Protein AF-A0A3B0SJG1-F1 (afdb_monomer_lite)

Secondary structure (DSSP, 8-state):
----THHHHHHHHHHHHHHHHHHHHHH-TTHHHHHHHHHHHHHHHS--S-GGGSPPPTTS-S-SS-SS-TTT--EEEETTS-PPTT--S--S-EEEE---GGG-S----EEEE-SSSEEEEEEEEEEEE-TTS-EEEEEEEEEEESSSSEEEEEEEESEE-HHHHHHTT-STTPEE-SSTTEEEEEEEEEE-TT-EEEEESSEEEEEEESSSPPP--SSGGGTS--TTSSS--SS--HHHHHHH---GGGEE-GGGGS-TTTHHHHHTTBB-TTSSSBP-STTGGGTT----TTPPTTEEPPPGGG-TT-SS----EEPPP---

Structure (mmCIF, N/CA/C/O backbone):
data_AF-A0A3B0SJG1-F1
#
_entry.id   AF-A0A3B0SJG1-F1
#
loop_
_atom_site.group_PDB
_atom_site.id
_atom_site.type_symbol
_atom_site.label_atom_id
_atom_site.label_alt_id
_atom_site.label_comp_id
_atom_site.label_asym_id
_atom_site.label_entity_id
_atom_site.label_seq_id
_atom_site.pdbx_PDB_ins_code
_atom_site.Cartn_x
_atom_site.Cartn_y
_atom_site.Cartn_z
_atom_site.occupancy
_atom_site.B_iso_or_equiv
_atom_site.auth_seq_id
_atom_site.auth_comp_id
_atom_site.auth_asym_id
_atom_site.auth_atom_id
_atom_site.pdbx_PDB_model_num
ATOM 1 N N . MET A 1 1 ? 1.700 -61.878 -18.549 1.00 40.91 1 MET A N 1
ATOM 2 C CA . MET A 1 1 ? 0.838 -60.678 -18.609 1.00 40.91 1 MET A CA 1
ATOM 3 C C . MET A 1 1 ? -0.093 -60.707 -17.410 1.00 40.91 1 MET A C 1
ATOM 5 O O . MET A 1 1 ? -1.036 -61.484 -17.397 1.00 40.91 1 MET A O 1
ATOM 9 N N . THR A 1 2 ? 0.228 -59.948 -16.367 1.00 39.16 2 THR A N 1
ATOM 10 C CA . THR A 1 2 ? -0.562 -59.829 -15.135 1.00 39.16 2 THR A CA 1
ATOM 11 C C . THR A 1 2 ? -1.374 -58.536 -15.198 1.00 39.16 2 THR A C 1
ATOM 13 O O . THR A 1 2 ? -0.815 -57.444 -15.252 1.00 39.16 2 THR A O 1
ATOM 16 N N . LEU A 1 3 ? -2.702 -58.661 -15.250 1.00 41.09 3 LEU A N 1
ATOM 17 C CA . LEU A 1 3 ? -3.641 -57.539 -15.183 1.00 41.09 3 LEU A CA 1
ATOM 18 C C . LEU A 1 3 ? -3.695 -57.018 -13.738 1.00 41.09 3 LEU A C 1
ATOM 20 O O . LEU A 1 3 ? -4.100 -57.735 -12.827 1.00 41.09 3 LEU A O 1
ATOM 24 N N . SER A 1 4 ? -3.254 -55.776 -13.531 1.00 46.12 4 SER A N 1
ATOM 25 C CA . SER A 1 4 ? -3.298 -55.074 -12.242 1.00 46.12 4 SER A CA 1
ATOM 26 C C . SER A 1 4 ? -4.744 -54.729 -11.856 1.00 46.12 4 SER A C 1
ATOM 28 O O . SER A 1 4 ? -5.432 -53.999 -12.569 1.00 46.12 4 SER A O 1
ATOM 30 N N . GLY A 1 5 ? -5.205 -55.243 -10.712 1.00 53.31 5 GLY A N 1
ATOM 31 C CA . GLY A 1 5 ? -6.560 -55.062 -10.173 1.00 53.31 5 GLY A CA 1
ATOM 32 C C . GLY A 1 5 ? -6.867 -53.687 -9.559 1.00 53.31 5 GLY A C 1
ATOM 33 O O . GLY A 1 5 ? -7.897 -53.547 -8.903 1.00 53.31 5 GLY A O 1
ATOM 34 N N . SER A 1 6 ? -6.022 -52.664 -9.741 1.00 55.31 6 SER A N 1
ATOM 35 C CA . SER A 1 6 ? -6.215 -51.366 -9.068 1.00 55.31 6 SER A CA 1
ATOM 36 C C . SER A 1 6 ? -7.352 -50.518 -9.656 1.00 55.31 6 SER A C 1
ATOM 38 O O . SER A 1 6 ? -7.987 -49.769 -8.920 1.00 55.31 6 SER A O 1
ATOM 40 N N . GLY A 1 7 ? -7.673 -50.666 -10.947 1.00 51.22 7 GLY A N 1
ATOM 41 C CA . GLY A 1 7 ? -8.709 -49.860 -11.612 1.00 51.22 7 GLY A CA 1
ATOM 42 C C . GLY A 1 7 ? -10.152 -50.330 -11.382 1.00 51.22 7 GLY A C 1
ATOM 43 O O . GLY A 1 7 ? -11.093 -49.578 -11.635 1.00 51.22 7 GLY A O 1
ATOM 44 N N . TYR A 1 8 ? -10.349 -51.565 -10.910 1.00 65.31 8 TYR A N 1
ATOM 45 C CA . TYR A 1 8 ? -11.684 -52.136 -10.702 1.00 65.31 8 TYR A CA 1
ATOM 46 C C . TYR A 1 8 ? -12.389 -51.497 -9.498 1.00 65.31 8 TYR A C 1
ATOM 48 O O . TYR A 1 8 ? -13.537 -51.066 -9.600 1.00 65.31 8 TYR A O 1
ATOM 56 N N . PHE A 1 9 ? -11.673 -51.342 -8.382 1.00 64.25 9 PHE A N 1
ATOM 57 C CA . PHE A 1 9 ? -12.229 -50.763 -7.158 1.00 64.25 9 PHE A CA 1
ATOM 58 C C . PHE A 1 9 ? -12.505 -49.261 -7.281 1.00 64.25 9 PHE A C 1
ATOM 60 O O . PHE A 1 9 ? -13.487 -48.776 -6.725 1.00 64.25 9 PHE A O 1
ATOM 67 N N . THR A 1 10 ? -11.715 -48.528 -8.070 1.00 64.94 10 THR A N 1
ATOM 68 C CA . THR A 1 10 ? -11.955 -47.100 -8.338 1.00 64.94 10 THR A CA 1
ATOM 69 C C . THR A 1 10 ? -13.218 -46.890 -9.169 1.00 64.94 10 THR A C 1
ATOM 71 O O . THR A 1 10 ? -14.015 -46.002 -8.877 1.00 64.94 10 THR A O 1
ATOM 74 N N . ARG A 1 11 ? -13.441 -47.740 -10.182 1.00 68.81 11 ARG A N 1
ATOM 75 C CA . ARG A 1 11 ? -14.656 -47.695 -11.009 1.00 68.81 11 ARG A CA 1
ATOM 76 C C . ARG A 1 11 ? -15.894 -48.108 -10.216 1.00 68.81 11 ARG A C 1
ATOM 78 O O . ARG A 1 11 ? -16.924 -47.454 -10.336 1.00 68.81 11 ARG A O 1
ATOM 85 N N . LEU A 1 12 ? -15.785 -49.126 -9.361 1.00 73.88 12 LEU A N 1
ATOM 86 C CA . LEU A 1 12 ? -16.874 -49.536 -8.473 1.00 73.88 12 LEU A CA 1
ATOM 87 C C . LEU A 1 12 ? -17.225 -48.431 -7.461 1.00 73.88 12 LEU A C 1
ATOM 89 O O . LEU A 1 12 ? -18.399 -48.130 -7.264 1.00 73.88 12 LEU A O 1
ATOM 93 N N . GLY A 1 13 ? -16.215 -47.775 -6.880 1.00 70.88 13 GLY A N 1
ATOM 94 C CA . GLY A 1 13 ? -16.406 -46.634 -5.983 1.00 70.88 13 GLY A CA 1
ATOM 95 C C . GLY A 1 13 ? -17.098 -45.455 -6.670 1.00 70.88 13 GLY A C 1
ATOM 96 O O . GLY A 1 13 ? -18.040 -44.891 -6.118 1.00 70.88 13 GLY A O 1
ATOM 97 N N . ALA A 1 14 ? -16.702 -45.134 -7.906 1.00 68.12 14 ALA A N 1
ATOM 98 C CA . ALA A 1 14 ? -17.335 -44.077 -8.691 1.00 68.12 14 ALA A CA 1
ATOM 99 C C . ALA A 1 14 ? -18.813 -44.380 -8.993 1.00 68.12 14 ALA A C 1
ATOM 101 O O . ALA A 1 14 ? -19.650 -43.487 -8.854 1.00 68.12 14 ALA A O 1
ATOM 102 N N . VAL A 1 15 ? -19.142 -45.631 -9.344 1.00 76.00 15 VAL A N 1
ATOM 103 C CA . VAL A 1 15 ? -20.521 -46.077 -9.624 1.00 76.00 15 VAL A CA 1
ATOM 104 C C . VAL A 1 15 ? -21.389 -46.046 -8.366 1.00 76.00 15 VAL A C 1
ATOM 106 O O . VAL A 1 15 ? -22.519 -45.566 -8.414 1.00 76.00 15 VAL A O 1
ATOM 109 N N . LEU A 1 16 ? -20.870 -46.497 -7.221 1.00 76.62 16 LEU A N 1
ATOM 110 C CA . LEU A 1 16 ? -21.606 -46.448 -5.954 1.00 76.62 16 LEU A CA 1
ATOM 111 C C . LEU A 1 16 ? -21.852 -45.007 -5.495 1.00 76.62 16 LEU A C 1
ATOM 113 O O . LEU A 1 16 ? -22.941 -44.696 -5.017 1.00 76.62 16 LEU A O 1
ATOM 117 N N . PHE A 1 17 ? -20.885 -44.110 -5.699 1.00 73.12 17 PHE A N 1
ATOM 118 C CA . PHE A 1 17 ? -21.037 -42.693 -5.377 1.00 73.12 17 PHE A CA 1
ATOM 119 C C . PHE A 1 17 ? -22.066 -42.001 -6.282 1.00 73.12 17 PHE A C 1
ATOM 121 O O . PHE A 1 17 ? -22.915 -41.253 -5.797 1.00 73.12 17 PHE A O 1
ATOM 128 N N . THR A 1 18 ? -22.058 -42.298 -7.587 1.00 69.12 18 THR A N 1
ATOM 129 C CA . THR A 1 18 ? -23.080 -41.770 -8.510 1.00 69.12 18 THR A CA 1
ATOM 130 C C . THR A 1 18 ? -24.463 -42.335 -8.210 1.00 69.12 18 THR A C 1
ATOM 132 O O . THR A 1 18 ? -25.423 -41.571 -8.206 1.00 69.12 18 THR A O 1
ATOM 135 N N . ALA A 1 19 ? -24.580 -43.626 -7.892 1.00 72.94 19 ALA A N 1
ATOM 136 C CA . ALA A 1 19 ? -25.847 -44.236 -7.496 1.00 72.94 19 ALA A CA 1
ATOM 137 C C . ALA A 1 19 ? -26.390 -43.640 -6.186 1.00 72.94 19 ALA A C 1
ATOM 139 O O . ALA A 1 19 ? -27.577 -43.335 -6.102 1.00 72.94 19 ALA A O 1
ATOM 140 N N . ALA A 1 20 ? -25.529 -43.399 -5.192 1.00 69.12 20 ALA A N 1
ATOM 141 C CA . ALA A 1 20 ? -25.914 -42.752 -3.939 1.00 69.12 20 ALA A CA 1
ATOM 142 C C . ALA A 1 20 ? -26.405 -41.311 -4.158 1.00 69.12 20 ALA A C 1
ATOM 144 O O . ALA A 1 20 ? -27.415 -40.912 -3.579 1.00 69.12 20 ALA A O 1
ATOM 145 N N . LEU A 1 21 ? -25.746 -40.550 -5.039 1.00 66.94 21 LEU A N 1
ATOM 146 C CA . LEU A 1 21 ? -26.195 -39.211 -5.427 1.00 66.94 21 LEU A CA 1
ATOM 147 C C . LEU A 1 21 ? -27.540 -39.242 -6.164 1.00 66.94 21 LEU A C 1
ATOM 149 O O . LEU A 1 21 ? -28.383 -38.385 -5.917 1.00 66.94 21 LEU A O 1
ATOM 153 N N . LEU A 1 22 ? -27.768 -40.238 -7.023 1.00 70.31 22 LEU A N 1
ATOM 154 C CA . LEU A 1 22 ? -29.027 -40.408 -7.755 1.00 70.31 22 LEU A CA 1
ATOM 155 C C . LEU A 1 22 ? -30.187 -40.809 -6.832 1.00 70.31 22 LEU A C 1
ATOM 157 O O . LEU A 1 22 ? -31.297 -40.304 -6.962 1.00 70.31 22 LEU A O 1
ATOM 161 N N . VAL A 1 23 ? -29.932 -41.672 -5.850 1.00 71.50 23 VAL A N 1
ATOM 162 C CA . VAL A 1 23 ? -30.922 -42.022 -4.821 1.00 71.50 23 VAL A CA 1
ATOM 163 C C . VAL A 1 23 ? -31.218 -40.813 -3.930 1.00 71.50 23 VAL A C 1
ATOM 165 O O . VAL A 1 23 ? -32.380 -40.539 -3.639 1.00 71.50 23 VAL A O 1
ATOM 168 N N . ALA A 1 24 ? -30.203 -40.030 -3.554 1.00 64.81 24 ALA A N 1
ATOM 169 C CA . ALA A 1 24 ? -30.392 -38.814 -2.767 1.00 64.81 24 ALA A CA 1
ATOM 170 C C . ALA A 1 24 ? -31.215 -37.745 -3.512 1.00 64.81 24 ALA A C 1
ATOM 172 O O . ALA A 1 24 ? -32.050 -37.088 -2.890 1.00 64.81 24 ALA A O 1
ATOM 173 N N . THR A 1 25 ? -31.041 -37.592 -4.830 1.00 64.12 25 THR A N 1
ATOM 174 C CA . THR A 1 25 ? -31.844 -36.655 -5.636 1.00 64.12 25 THR A CA 1
ATOM 175 C C . THR A 1 25 ? -33.276 -37.138 -5.868 1.00 64.12 25 THR A C 1
ATOM 177 O O . THR A 1 25 ? -34.169 -36.303 -5.991 1.00 64.12 25 THR A O 1
ATOM 180 N N . ILE A 1 26 ? -33.525 -38.453 -5.864 1.00 70.62 26 ILE A N 1
ATOM 181 C CA . ILE A 1 26 ? -34.881 -39.026 -5.928 1.00 70.62 26 ILE A CA 1
ATOM 182 C C . ILE A 1 26 ? -35.610 -38.893 -4.582 1.00 70.62 26 ILE A C 1
ATOM 184 O O . ILE A 1 26 ? -36.783 -38.527 -4.562 1.00 70.62 26 ILE A O 1
ATOM 188 N N . ILE A 1 27 ? -34.936 -39.170 -3.460 1.00 75.31 27 ILE A N 1
ATOM 189 C CA . ILE A 1 27 ? -35.538 -39.100 -2.115 1.00 75.31 27 ILE A CA 1
ATOM 190 C C . ILE A 1 27 ? -35.752 -37.642 -1.682 1.00 75.31 27 ILE A C 1
ATOM 192 O O . ILE A 1 27 ? -36.746 -37.329 -1.029 1.00 75.31 27 ILE A O 1
ATOM 196 N N . TYR A 1 28 ? -34.857 -36.735 -2.085 1.00 68.31 28 TYR A N 1
ATOM 197 C CA . TYR A 1 28 ? -34.941 -35.309 -1.773 1.00 68.31 28 TYR A CA 1
ATOM 198 C C . TYR A 1 28 ? -34.924 -34.460 -3.054 1.00 68.31 28 TYR A C 1
ATOM 200 O O . TYR A 1 28 ? -33.956 -33.736 -3.310 1.00 68.31 28 TYR A O 1
ATOM 208 N N . PRO A 1 29 ? -36.008 -34.471 -3.853 1.00 64.19 29 PRO A N 1
ATOM 209 C CA . PRO A 1 29 ? -36.074 -33.756 -5.133 1.00 64.19 29 PRO A CA 1
ATOM 210 C C . PRO A 1 29 ? -35.964 -32.232 -4.972 1.00 64.19 29 PRO A C 1
ATOM 212 O O . PRO A 1 29 ? -35.634 -31.512 -5.914 1.00 64.19 29 PRO A O 1
ATOM 215 N N . THR A 1 30 ? -36.199 -31.725 -3.760 1.00 62.66 30 THR A N 1
ATOM 216 C CA . THR A 1 30 ? -36.031 -30.317 -3.398 1.00 62.66 30 THR A CA 1
ATOM 217 C C . THR A 1 30 ? -34.656 -29.994 -2.821 1.00 62.66 30 THR A C 1
ATOM 219 O O . THR A 1 30 ? -34.348 -28.817 -2.706 1.00 62.66 30 THR A O 1
ATOM 222 N N . ALA A 1 31 ? -33.786 -30.965 -2.509 1.00 61.03 31 ALA A N 1
ATOM 223 C CA . ALA A 1 31 ? -32.461 -30.683 -1.940 1.00 61.03 31 ALA A CA 1
ATOM 224 C C . ALA A 1 31 ? -31.586 -29.845 -2.885 1.00 61.03 31 ALA A C 1
ATOM 226 O O . ALA A 1 31 ? -30.902 -28.933 -2.428 1.00 61.03 31 ALA A O 1
ATOM 227 N N . GLY A 1 32 ? -31.671 -30.085 -4.198 1.00 58.06 32 GLY A N 1
ATOM 228 C CA . GLY A 1 32 ? -31.004 -29.255 -5.205 1.00 58.06 32 GLY A CA 1
ATOM 229 C C . GLY A 1 32 ? -31.556 -27.827 -5.255 1.00 58.06 32 GLY A C 1
ATOM 230 O O . GLY A 1 32 ? -30.785 -26.871 -5.257 1.00 58.06 32 GLY A O 1
ATOM 231 N N . ARG A 1 33 ? -32.887 -27.658 -5.208 1.00 60.03 33 ARG A N 1
ATOM 232 C CA . ARG A 1 33 ? -33.522 -26.329 -5.129 1.00 60.03 33 ARG A CA 1
ATOM 233 C C . ARG A 1 33 ? -33.183 -25.610 -3.828 1.00 60.03 33 ARG A C 1
ATOM 235 O O . ARG A 1 33 ? -32.814 -24.450 -3.885 1.00 60.03 33 ARG A O 1
ATOM 242 N N . ASN A 1 34 ? -33.196 -26.308 -2.698 1.00 63.94 34 ASN A N 1
ATOM 243 C CA . ASN A 1 34 ? -32.854 -25.770 -1.384 1.00 63.94 34 ASN A CA 1
ATOM 244 C C . ASN A 1 34 ? -31.368 -25.392 -1.290 1.00 63.94 34 ASN A C 1
ATOM 246 O O . ASN A 1 34 ? -31.030 -24.420 -0.625 1.00 63.94 34 ASN A O 1
ATOM 250 N N . ALA A 1 35 ? -30.471 -26.131 -1.950 1.00 63.66 35 ALA A N 1
ATOM 251 C CA . ALA A 1 35 ? -29.055 -25.779 -2.037 1.00 63.66 35 ALA A CA 1
ATOM 252 C C . ALA A 1 35 ? -28.837 -24.536 -2.911 1.00 63.66 35 ALA A C 1
ATOM 254 O O . ALA A 1 35 ? -28.079 -23.652 -2.525 1.00 63.66 35 ALA A O 1
ATOM 255 N N . VAL A 1 36 ? -29.543 -24.427 -4.042 1.00 61.19 36 VAL A N 1
ATOM 256 C CA . VAL A 1 36 ? -29.504 -23.245 -4.920 1.00 61.19 36 VAL A CA 1
ATOM 257 C C . VAL A 1 36 ? -30.170 -22.031 -4.266 1.00 61.19 36 VAL A C 1
ATOM 259 O O . VAL A 1 36 ? -29.658 -20.924 -4.390 1.00 61.19 36 VAL A O 1
ATOM 262 N N . GLU A 1 37 ? -31.269 -22.209 -3.533 1.00 63.00 37 GLU A N 1
ATOM 263 C CA . GLU A 1 37 ? -31.926 -21.153 -2.755 1.00 63.00 37 GLU A CA 1
ATOM 264 C C . GLU A 1 37 ? -31.068 -20.711 -1.576 1.00 63.00 37 GLU A C 1
ATOM 266 O O . GLU A 1 37 ? -30.905 -19.513 -1.381 1.00 63.00 37 GLU A O 1
ATOM 271 N N . ARG A 1 38 ? -30.428 -21.635 -0.846 1.00 61.47 38 ARG A N 1
ATOM 272 C CA . ARG A 1 38 ? -29.441 -21.278 0.184 1.00 61.47 38 ARG A CA 1
ATOM 273 C C . ARG A 1 38 ? -28.230 -20.575 -0.419 1.00 61.47 38 ARG A C 1
ATOM 275 O O . ARG A 1 38 ? -27.801 -19.574 0.136 1.00 61.47 38 ARG A O 1
ATOM 282 N N . ALA A 1 39 ? -27.717 -21.029 -1.562 1.00 57.94 39 ALA A N 1
ATOM 283 C CA . ALA A 1 39 ? -26.622 -20.359 -2.261 1.00 57.94 39 ALA A CA 1
ATOM 284 C C . ALA A 1 39 ? -27.029 -18.960 -2.752 1.00 57.94 39 ALA A C 1
ATOM 286 O O . ALA A 1 39 ? -26.254 -18.021 -2.607 1.00 57.94 39 ALA A O 1
ATOM 287 N N . ARG A 1 40 ? -28.259 -18.785 -3.257 1.00 53.06 40 ARG A N 1
ATOM 288 C CA . ARG A 1 40 ? -28.824 -17.475 -3.621 1.00 53.06 40 ARG A CA 1
ATOM 289 C C . ARG A 1 40 ? -29.059 -16.580 -2.413 1.00 53.06 40 ARG A C 1
ATOM 291 O O . ARG A 1 40 ? -28.783 -15.397 -2.508 1.00 53.06 40 ARG A O 1
ATOM 298 N N . MET A 1 41 ? -29.541 -17.113 -1.296 1.00 52.84 41 MET A N 1
ATOM 299 C CA . MET A 1 41 ? -29.721 -16.362 -0.052 1.00 52.84 41 MET A CA 1
ATOM 300 C C . MET A 1 41 ? -28.379 -15.927 0.535 1.00 52.84 41 MET A C 1
ATOM 302 O O . MET A 1 41 ? -28.256 -14.794 0.980 1.00 52.84 41 MET A O 1
ATOM 306 N N . VAL A 1 42 ? -27.360 -16.789 0.488 1.00 55.22 42 VAL A N 1
ATOM 307 C CA . VAL A 1 42 ? -25.990 -16.438 0.878 1.00 55.22 42 VAL A CA 1
ATOM 308 C C . VAL A 1 42 ? -25.423 -15.393 -0.085 1.00 55.22 42 VAL A C 1
ATOM 310 O O . VAL A 1 42 ? -24.915 -14.383 0.377 1.00 55.22 42 VAL A O 1
ATOM 313 N N . ALA A 1 43 ? -25.588 -15.554 -1.400 1.00 50.59 43 ALA A N 1
ATOM 314 C CA . ALA A 1 43 ? -25.142 -14.574 -2.395 1.00 50.59 43 ALA A CA 1
ATOM 315 C C . ALA A 1 43 ? -25.892 -13.229 -2.312 1.00 50.59 43 ALA A C 1
ATOM 317 O O . ALA A 1 43 ? -25.296 -12.190 -2.567 1.00 50.59 43 ALA A O 1
ATOM 318 N N . ALA A 1 44 ? -27.170 -13.228 -1.925 1.00 44.50 44 ALA A N 1
ATOM 319 C CA . ALA A 1 44 ? -27.962 -12.019 -1.690 1.00 44.50 44 ALA A CA 1
ATOM 320 C C . ALA A 1 44 ? -27.647 -11.356 -0.336 1.00 44.50 44 ALA A C 1
ATOM 322 O O . ALA A 1 44 ? -27.844 -10.154 -0.186 1.00 44.50 44 ALA A O 1
ATOM 323 N N . ALA A 1 45 ? -27.148 -12.124 0.638 1.00 47.94 45 ALA A N 1
ATOM 324 C CA . ALA A 1 45 ? -26.627 -11.617 1.907 1.00 47.94 45 ALA A CA 1
ATOM 325 C C . ALA A 1 45 ? -25.171 -11.124 1.800 1.00 47.94 45 ALA A C 1
ATOM 327 O O . ALA A 1 45 ? -24.696 -10.407 2.683 1.00 47.94 45 ALA A O 1
ATOM 328 N N . VAL A 1 46 ? -24.456 -11.478 0.725 1.00 54.66 46 VAL A N 1
ATOM 329 C CA . VAL A 1 46 ? -23.163 -10.876 0.400 1.00 54.66 46 VAL A CA 1
ATOM 330 C C . VAL A 1 46 ? -23.429 -9.461 -0.087 1.00 54.66 46 VAL A C 1
ATOM 332 O O . VAL A 1 46 ? -23.961 -9.232 -1.164 1.00 54.66 46 VAL A O 1
ATOM 335 N N . GLU A 1 47 ? -23.044 -8.503 0.741 1.00 60.88 47 GLU A N 1
ATOM 336 C CA . GLU A 1 47 ? -22.964 -7.086 0.416 1.00 60.88 47 GLU A CA 1
ATOM 337 C C . GLU A 1 47 ? -22.245 -6.858 -0.932 1.00 60.88 47 GLU A C 1
ATOM 339 O O . GLU A 1 47 ? -21.013 -6.836 -0.995 1.00 60.88 47 GLU A O 1
ATOM 344 N N . THR A 1 48 ? -23.014 -6.691 -2.011 1.00 68.69 48 THR A N 1
ATOM 345 C CA . THR A 1 48 ? -22.493 -6.597 -3.386 1.00 68.69 48 THR A CA 1
ATOM 346 C C . THR A 1 48 ? -21.925 -5.225 -3.718 1.00 68.69 48 THR A C 1
ATOM 348 O O . THR A 1 48 ? -21.098 -5.104 -4.618 1.00 68.69 48 THR A O 1
ATOM 351 N N . THR A 1 49 ? -22.329 -4.184 -2.986 1.00 82.88 49 THR A N 1
ATOM 352 C CA . THR A 1 49 ? -21.816 -2.834 -3.215 1.00 82.88 49 THR A CA 1
ATOM 353 C C . THR A 1 49 ? -20.316 -2.792 -2.900 1.00 82.88 49 THR A C 1
ATOM 355 O O . THR A 1 49 ? -19.949 -3.100 -1.752 1.00 82.88 49 THR A O 1
ATOM 358 N N . PRO A 1 50 ? -19.462 -2.386 -3.862 1.00 89.19 50 PRO A N 1
ATOM 359 C CA . PRO A 1 50 ? -18.048 -2.148 -3.610 1.00 89.19 50 PRO A CA 1
ATOM 360 C C . PRO A 1 50 ? -17.868 -1.165 -2.448 1.00 89.19 50 PRO A C 1
ATOM 362 O O . PRO A 1 50 ? -18.574 -0.161 -2.372 1.00 89.19 50 PRO A O 1
ATOM 365 N N . LEU A 1 51 ? -16.915 -1.415 -1.555 1.00 90.31 51 LEU A N 1
ATOM 366 C CA . LEU A 1 51 ? -16.510 -0.471 -0.514 1.00 90.31 51 LEU A CA 1
ATOM 367 C C . LEU A 1 51 ? -16.004 0.836 -1.120 1.00 90.31 51 LEU A C 1
ATOM 369 O O . LEU A 1 51 ? -16.281 1.900 -0.578 1.00 90.31 51 LEU A O 1
ATOM 373 N N . SER A 1 52 ? -15.363 0.781 -2.289 1.00 85.38 52 SER A N 1
ATOM 374 C CA . SER A 1 52 ? -14.953 1.974 -3.041 1.00 85.38 52 SER A CA 1
ATOM 375 C C . SER A 1 52 ? -16.115 2.913 -3.400 1.00 85.38 52 SER A C 1
ATOM 377 O O . SER A 1 52 ? -15.886 4.097 -3.639 1.00 85.38 52 SER A O 1
ATOM 379 N N . ALA A 1 53 ? -17.357 2.418 -3.402 1.00 87.00 53 ALA A N 1
ATOM 380 C CA . ALA A 1 53 ? -18.562 3.199 -3.669 1.00 87.00 53 ALA A CA 1
ATOM 381 C C . ALA A 1 53 ? -19.309 3.641 -2.398 1.00 87.00 53 ALA A C 1
ATOM 383 O O . ALA A 1 53 ? -20.297 4.367 -2.498 1.00 87.00 53 ALA A O 1
ATOM 384 N N . ARG A 1 54 ? -18.873 3.214 -1.207 1.00 89.56 54 ARG A N 1
ATOM 385 C CA . ARG A 1 54 ? -19.570 3.499 0.054 1.00 89.56 54 ARG A CA 1
ATOM 386 C C . ARG A 1 54 ? -18.982 4.680 0.785 1.00 89.56 54 ARG A C 1
ATOM 388 O O . ARG A 1 54 ? -17.765 4.823 0.862 1.00 89.56 54 ARG A O 1
ATOM 395 N N . ASP A 1 55 ? -19.846 5.467 1.403 1.00 89.31 55 ASP A N 1
ATOM 396 C CA . ASP A 1 55 ? -19.395 6.511 2.308 1.00 89.31 55 ASP A CA 1
ATOM 397 C C . ASP A 1 55 ? -18.653 5.910 3.509 1.00 89.31 55 ASP A C 1
ATOM 399 O O . ASP A 1 55 ? -18.937 4.802 3.968 1.00 89.31 55 ASP A O 1
ATOM 403 N N . CYS A 1 56 ? -17.648 6.640 3.983 1.00 86.94 56 CYS A N 1
ATOM 404 C CA . CYS A 1 56 ? -16.861 6.231 5.138 1.00 86.94 56 CYS A CA 1
ATOM 405 C C . CYS A 1 56 ? -17.679 6.422 6.417 1.00 86.94 56 CYS A C 1
ATOM 407 O O . CYS A 1 56 ? -18.365 7.436 6.565 1.00 86.94 56 CYS A O 1
ATOM 409 N N . ALA A 1 57 ? -17.584 5.471 7.347 1.00 83.00 57 ALA A N 1
ATOM 410 C CA . ALA A 1 57 ? -18.218 5.599 8.652 1.00 83.00 57 ALA A CA 1
ATOM 411 C C . ALA A 1 57 ? -17.656 6.825 9.391 1.00 83.00 57 ALA A C 1
ATOM 413 O O . ALA A 1 57 ? -16.442 7.008 9.499 1.00 83.00 57 ALA A O 1
ATOM 414 N N . ILE A 1 58 ? -18.545 7.695 9.873 1.00 76.50 58 ILE A N 1
ATOM 415 C CA . ILE A 1 58 ? -18.152 8.912 10.587 1.00 76.50 58 ILE A CA 1
ATOM 416 C C . ILE A 1 58 ? -17.647 8.521 11.978 1.00 76.50 58 ILE A C 1
ATOM 418 O O . ILE A 1 58 ? -18.364 7.878 12.738 1.00 76.50 58 ILE A O 1
ATOM 422 N N . GLY A 1 59 ? -16.435 8.957 12.326 1.00 69.62 59 GLY A N 1
ATOM 423 C CA . GLY A 1 59 ? -15.872 8.789 13.670 1.00 69.62 59 GLY A CA 1
ATOM 424 C C . GLY A 1 59 ? -15.239 7.423 13.955 1.00 69.62 59 GLY A C 1
ATOM 425 O O . GLY A 1 59 ? -14.682 7.247 15.037 1.00 69.62 59 GLY A O 1
ATOM 426 N N . GLU A 1 60 ? -15.263 6.485 13.006 1.00 68.75 60 GLU A N 1
ATOM 427 C CA . GLU A 1 60 ? -14.528 5.222 13.116 1.00 68.75 60 GLU A CA 1
ATOM 428 C C . GLU A 1 60 ? -13.122 5.351 12.508 1.00 68.75 60 GLU A C 1
ATOM 430 O O . GLU A 1 60 ? -12.941 6.052 11.505 1.00 68.75 60 GLU A O 1
ATOM 435 N N . PRO A 1 61 ? -12.100 4.696 13.090 1.00 76.44 61 PRO A N 1
ATOM 436 C CA . PRO A 1 61 ? -10.781 4.663 12.481 1.00 76.44 61 PRO A CA 1
ATOM 437 C C . PRO A 1 61 ? -10.863 3.919 11.145 1.00 76.44 61 PRO A C 1
ATOM 439 O O . PRO A 1 61 ? -11.481 2.859 11.043 1.00 76.44 61 PRO A O 1
ATOM 442 N N . ALA A 1 62 ? -10.229 4.466 10.104 1.00 85.69 62 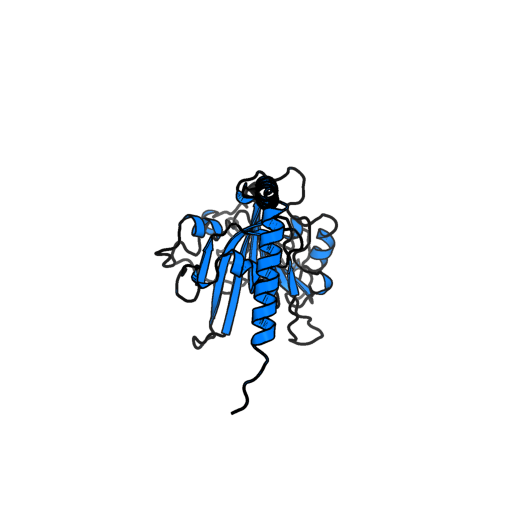ALA A N 1
ATOM 443 C CA . ALA A 1 62 ? -10.274 3.838 8.784 1.00 85.69 62 ALA A CA 1
ATOM 444 C C . ALA A 1 62 ? -9.594 2.460 8.769 1.00 85.69 62 ALA A C 1
ATOM 446 O O . ALA A 1 62 ? -9.909 1.631 7.911 1.00 85.69 62 ALA A O 1
ATOM 447 N N . PHE A 1 63 ? -8.684 2.219 9.720 1.00 93.94 63 PHE A N 1
ATOM 448 C CA . PHE A 1 63 ? -8.110 0.914 10.001 1.00 93.94 63 PHE A CA 1
ATOM 449 C C . PHE A 1 63 ? -8.581 0.363 11.339 1.00 93.94 63 PHE A C 1
ATOM 451 O O . PHE A 1 63 ? -8.750 1.074 12.324 1.00 93.94 63 PHE A O 1
ATOM 458 N N . SER A 1 64 ? -8.759 -0.951 11.368 1.00 93.00 64 SER A N 1
ATOM 459 C CA . SER A 1 64 ? -9.222 -1.706 12.536 1.00 93.00 64 SER A CA 1
ATOM 460 C C . SER A 1 64 ? -8.196 -2.739 13.011 1.00 93.00 64 SER A C 1
ATOM 462 O O . SER A 1 64 ? -8.466 -3.481 13.958 1.00 93.00 64 SER A O 1
ATOM 464 N N . GLY A 1 65 ? -7.034 -2.809 12.356 1.00 92.81 65 GLY A N 1
ATOM 465 C CA . GLY A 1 65 ? -5.928 -3.698 12.679 1.00 92.81 65 GLY A CA 1
ATOM 466 C C . GLY A 1 65 ? -4.600 -3.234 12.069 1.00 92.81 65 GLY A C 1
ATOM 467 O O . GLY A 1 65 ? -4.576 -2.274 11.296 1.00 92.81 65 GLY A O 1
ATOM 468 N N . PRO A 1 66 ? -3.499 -3.905 12.438 1.00 94.88 66 PRO A N 1
ATOM 469 C CA . PRO A 1 66 ? -2.150 -3.549 12.016 1.00 94.88 66 PRO A CA 1
ATOM 470 C C . PRO A 1 66 ? -1.834 -3.987 10.577 1.00 94.88 66 PRO A C 1
ATOM 472 O O . PRO A 1 66 ? -2.527 -4.819 9.994 1.00 94.88 66 PRO A O 1
ATOM 475 N N . PHE A 1 67 ? -0.730 -3.469 10.031 1.00 96.19 67 PHE A N 1
ATOM 476 C CA . PHE A 1 67 ? -0.235 -3.826 8.692 1.00 96.19 67 PHE A CA 1
ATOM 477 C C . PHE A 1 67 ? 0.522 -5.163 8.650 1.00 96.19 67 PHE A C 1
ATOM 479 O O . PHE A 1 67 ? 0.626 -5.788 7.600 1.00 96.19 67 PHE A O 1
ATOM 486 N N . ALA A 1 68 ? 1.097 -5.575 9.780 1.00 95.44 68 ALA A N 1
ATOM 487 C CA . ALA A 1 68 ? 1.862 -6.807 9.974 1.00 95.44 68 ALA A CA 1
ATOM 488 C C . ALA A 1 68 ? 1.915 -7.135 11.477 1.00 95.44 68 ALA A C 1
ATOM 490 O O . ALA A 1 68 ? 1.538 -6.305 12.309 1.00 95.44 68 ALA A O 1
ATOM 491 N N . ALA A 1 69 ? 2.415 -8.313 11.849 1.00 93.75 69 ALA A N 1
ATOM 492 C CA . ALA A 1 69 ? 2.685 -8.616 13.253 1.00 93.75 69 ALA A CA 1
ATOM 493 C C . ALA A 1 69 ? 3.810 -7.708 13.781 1.00 93.75 69 ALA A C 1
ATOM 495 O O . ALA A 1 69 ? 4.924 -7.719 13.259 1.00 93.75 69 ALA A O 1
ATOM 496 N N . ILE A 1 70 ? 3.543 -6.926 14.831 1.00 90.94 70 ILE A N 1
ATOM 497 C CA . ILE A 1 70 ? 4.492 -5.915 15.331 1.00 90.94 70 ILE A CA 1
ATOM 498 C C . ILE A 1 70 ? 5.843 -6.505 15.775 1.00 90.94 70 ILE A C 1
ATOM 500 O O . ILE A 1 70 ? 6.878 -5.845 15.667 1.00 90.94 70 ILE A O 1
ATOM 504 N N . ASP A 1 71 ? 5.852 -7.761 16.223 1.00 88.81 71 ASP A N 1
ATOM 505 C CA . ASP A 1 71 ? 7.056 -8.488 16.647 1.00 88.81 71 ASP A CA 1
ATOM 506 C C . ASP A 1 71 ? 7.960 -8.912 15.476 1.00 88.81 71 ASP A C 1
ATOM 508 O O . ASP A 1 71 ? 9.151 -9.206 15.660 1.00 88.81 71 ASP A O 1
ATOM 512 N N . ASP A 1 72 ? 7.417 -8.922 14.259 1.00 88.06 72 ASP A N 1
ATOM 513 C CA . ASP A 1 72 ? 8.185 -9.092 13.026 1.00 88.06 72 ASP A CA 1
ATOM 514 C C . ASP A 1 72 ? 8.752 -7.761 12.518 1.00 88.06 72 ASP A C 1
ATOM 516 O O . ASP A 1 72 ? 9.729 -7.749 11.766 1.00 88.06 72 ASP A O 1
ATOM 520 N N . VAL A 1 73 ? 8.176 -6.637 12.955 1.00 88.44 73 VAL A N 1
ATOM 521 C CA . VAL A 1 73 ? 8.595 -5.295 12.556 1.00 88.44 73 VAL A CA 1
ATOM 522 C C . VAL A 1 73 ? 9.769 -4.844 13.415 1.00 88.44 73 VAL A C 1
ATOM 524 O O . VAL A 1 73 ? 9.650 -4.611 14.624 1.00 88.44 73 VAL A O 1
ATOM 527 N N . LEU A 1 74 ? 10.924 -4.658 12.783 1.00 84.38 74 LEU A N 1
ATOM 528 C CA . LEU A 1 74 ? 12.064 -4.031 13.438 1.00 84.38 74 LEU A CA 1
ATOM 529 C C . LEU A 1 74 ? 11.818 -2.529 13.592 1.00 84.38 74 LEU A C 1
ATOM 531 O O . LEU A 1 74 ? 11.885 -2.008 14.706 1.00 84.38 74 LEU A O 1
ATOM 535 N N . SER A 1 75 ? 11.588 -1.848 12.472 1.00 81.19 75 SER A N 1
ATOM 536 C CA . SER A 1 75 ? 11.455 -0.398 12.407 1.00 81.19 75 SER A CA 1
ATOM 537 C C . SER A 1 75 ? 10.494 0.009 11.303 1.00 81.19 75 SER A C 1
ATOM 539 O O . SER A 1 75 ? 10.229 -0.745 10.366 1.00 81.19 75 SER A O 1
ATOM 541 N N . VAL A 1 76 ? 9.978 1.225 11.409 1.00 85.00 76 VAL A N 1
ATOM 542 C CA . VAL A 1 76 ? 9.124 1.845 10.406 1.00 85.00 76 VAL A CA 1
ATOM 543 C C . VAL A 1 76 ? 9.833 3.096 9.914 1.00 85.00 76 VAL A C 1
ATOM 545 O O . VAL A 1 76 ? 10.007 4.050 10.664 1.00 85.00 76 VAL A O 1
ATOM 548 N N . SER A 1 77 ? 10.281 3.099 8.664 1.00 77.62 77 SER A N 1
ATOM 549 C CA . SER A 1 77 ? 10.933 4.270 8.087 1.00 77.62 77 SER A CA 1
ATOM 550 C C . SER A 1 77 ? 9.920 5.199 7.448 1.00 77.62 77 SER A C 1
ATOM 552 O O . SER A 1 77 ? 9.170 4.744 6.588 1.00 77.62 77 SER A O 1
ATOM 554 N N . PRO A 1 78 ? 9.890 6.491 7.805 1.00 73.56 78 PRO A N 1
ATOM 555 C CA . PRO A 1 78 ? 9.147 7.455 7.013 1.00 73.56 78 PRO A CA 1
ATOM 556 C C . PRO A 1 78 ? 9.798 7.544 5.627 1.00 73.56 78 PRO A C 1
ATOM 558 O O . PRO A 1 78 ? 10.992 7.824 5.506 1.00 73.56 78 PRO A O 1
ATOM 561 N N . LEU A 1 79 ? 9.023 7.287 4.573 1.00 67.50 79 LEU A N 1
ATOM 562 C CA . LEU A 1 79 ? 9.512 7.352 3.190 1.00 67.50 79 LEU A CA 1
ATOM 563 C C . LEU A 1 79 ? 9.649 8.788 2.676 1.00 67.50 79 LEU A C 1
ATOM 565 O O . LEU A 1 79 ? 10.232 9.008 1.622 1.00 67.50 79 LEU A O 1
ATOM 569 N N . GLY A 1 80 ? 9.239 9.776 3.475 1.00 54.38 80 GLY A N 1
ATOM 570 C CA . GLY A 1 80 ? 9.604 11.168 3.245 1.00 54.38 80 GLY A CA 1
ATOM 571 C C . GLY A 1 80 ? 11.118 11.438 3.301 1.00 54.38 80 GLY A C 1
ATOM 572 O O . GLY A 1 80 ? 11.560 12.451 2.792 1.00 54.38 80 GLY A O 1
ATOM 573 N N . GLY A 1 81 ? 11.955 10.566 3.875 1.00 39.59 81 GLY A N 1
ATOM 574 C CA . GLY A 1 81 ? 13.332 10.935 4.239 1.00 39.59 81 GLY A CA 1
ATOM 575 C C . GLY A 1 81 ? 14.373 11.066 3.115 1.00 39.59 81 GLY A C 1
ATOM 576 O O . GLY A 1 81 ? 15.251 11.915 3.232 1.00 39.59 81 GLY A O 1
ATOM 577 N N . VAL A 1 82 ? 14.359 10.228 2.074 1.00 38.06 82 VAL A N 1
ATOM 578 C CA . VAL A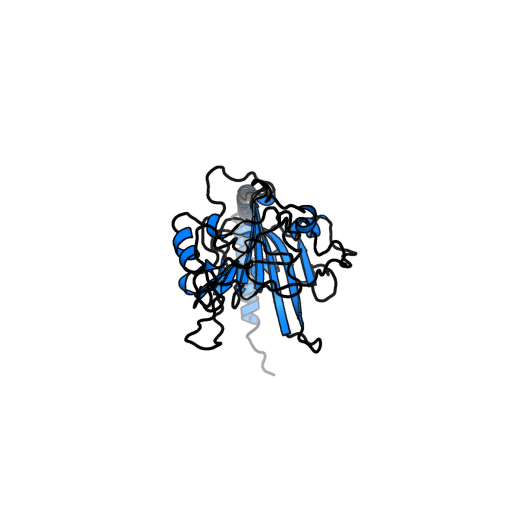 1 82 ? 15.375 10.236 0.997 1.00 38.06 82 VAL A CA 1
ATOM 579 C C . VAL A 1 82 ? 14.805 9.462 -0.196 1.00 38.06 82 VAL A C 1
ATOM 581 O O . VAL A 1 82 ? 14.748 8.235 -0.151 1.00 38.06 82 VAL A O 1
ATOM 584 N N . THR A 1 83 ? 14.350 10.131 -1.254 1.00 37.69 83 THR A N 1
ATOM 585 C CA . THR A 1 83 ? 13.829 9.426 -2.438 1.00 37.69 83 THR A CA 1
ATOM 586 C C . THR A 1 83 ? 14.946 8.655 -3.137 1.00 37.69 83 THR A C 1
ATOM 588 O O . THR A 1 83 ? 15.975 9.231 -3.504 1.00 37.69 83 THR A O 1
ATOM 591 N N . ALA A 1 84 ? 14.727 7.360 -3.371 1.00 32.88 84 ALA A N 1
ATOM 592 C CA . ALA A 1 84 ? 15.453 6.645 -4.412 1.00 32.88 84 ALA A CA 1
ATOM 593 C C . ALA A 1 84 ? 15.072 7.238 -5.789 1.00 32.88 84 ALA A C 1
ATOM 595 O O . ALA A 1 84 ? 13.953 7.738 -5.947 1.00 32.88 84 ALA A O 1
ATOM 596 N N . PRO A 1 85 ? 15.964 7.207 -6.795 1.00 30.52 85 PRO A N 1
ATOM 597 C CA . PRO A 1 85 ? 15.628 7.655 -8.145 1.00 30.52 85 PRO A CA 1
ATOM 598 C C . PRO A 1 85 ? 14.367 6.941 -8.660 1.00 30.52 85 PRO A C 1
ATOM 600 O O . PRO A 1 85 ? 14.327 5.712 -8.668 1.00 30.52 85 PRO A O 1
ATOM 603 N N . GLY A 1 86 ? 13.351 7.704 -9.080 1.00 35.75 86 GLY A N 1
ATOM 604 C CA . GLY A 1 86 ? 12.095 7.180 -9.637 1.00 35.75 86 GLY A CA 1
ATOM 605 C C . GLY A 1 86 ? 10.873 7.191 -8.704 1.00 35.75 86 GLY A C 1
ATOM 606 O O . GLY A 1 86 ? 9.788 6.840 -9.159 1.00 35.75 86 GLY A O 1
ATOM 607 N N . GLU A 1 87 ? 10.998 7.609 -7.439 1.00 38.12 87 GLU A N 1
ATOM 608 C CA . GLU A 1 87 ? 9.845 7.777 -6.536 1.00 38.12 87 GLU A CA 1
ATOM 609 C C . GLU A 1 87 ? 9.271 9.211 -6.589 1.00 38.12 87 GLU A C 1
ATOM 611 O O . GLU A 1 87 ? 10.007 10.201 -6.603 1.00 38.12 87 GLU A O 1
ATOM 616 N N . VAL A 1 88 ? 7.936 9.320 -6.642 1.00 44.78 88 VAL A N 1
ATOM 617 C CA . VAL A 1 88 ? 7.193 10.586 -6.775 1.00 44.78 88 VAL A CA 1
ATOM 618 C C . VAL A 1 88 ? 7.130 11.305 -5.428 1.00 44.78 88 VAL A C 1
ATOM 620 O O . VAL A 1 88 ? 6.179 11.089 -4.689 1.00 44.78 88 VAL A O 1
ATOM 623 N N . LEU A 1 89 ? 8.104 12.190 -5.168 1.00 50.09 89 LEU A N 1
ATOM 624 C CA . LEU A 1 89 ? 8.107 13.219 -4.106 1.00 50.09 89 LEU A CA 1
ATOM 625 C C . LEU A 1 89 ? 7.939 12.650 -2.661 1.00 50.09 89 LEU A C 1
ATOM 627 O O . LEU A 1 89 ? 7.467 11.535 -2.456 1.00 50.09 89 LEU A O 1
ATOM 631 N N . PRO A 1 90 ? 8.350 13.356 -1.593 1.00 55.00 90 PRO A N 1
ATOM 632 C CA . PRO A 1 90 ? 8.131 12.872 -0.237 1.00 55.00 90 PRO A CA 1
ATOM 633 C C . PRO A 1 90 ? 6.649 12.965 0.111 1.00 55.00 90 PRO A C 1
ATOM 635 O O . PRO A 1 90 ? 6.111 14.027 0.420 1.00 55.00 90 PRO A O 1
ATOM 638 N N . ALA A 1 91 ? 5.987 11.820 0.085 1.00 63.84 91 ALA A N 1
ATOM 639 C CA . ALA A 1 91 ? 4.691 11.629 0.703 1.00 63.84 91 ALA A CA 1
ATOM 640 C C . ALA A 1 91 ? 4.877 11.051 2.120 1.00 63.84 91 ALA A C 1
ATOM 642 O O . ALA A 1 91 ? 5.864 10.351 2.371 1.00 63.84 91 ALA A O 1
ATOM 643 N N . PRO A 1 92 ? 3.938 11.290 3.058 1.00 72.81 92 PRO A N 1
ATOM 644 C CA . PRO A 1 92 ? 3.962 10.742 4.418 1.00 72.81 92 PRO A CA 1
ATOM 645 C C . PRO A 1 92 ? 3.689 9.228 4.476 1.00 72.81 92 PRO A C 1
ATOM 647 O O . PRO A 1 92 ? 2.987 8.738 5.356 1.00 72.81 92 PRO A O 1
ATOM 650 N N . TYR A 1 93 ? 4.220 8.473 3.523 1.00 82.94 93 TYR A N 1
ATOM 651 C CA . TYR A 1 93 ? 4.184 7.023 3.499 1.00 82.94 93 TYR A CA 1
ATOM 652 C C . TYR A 1 93 ? 5.228 6.449 4.443 1.00 82.94 93 TYR A C 1
ATOM 654 O O . TYR A 1 93 ? 6.157 7.126 4.895 1.00 82.94 93 TYR A O 1
ATOM 662 N N . ILE A 1 94 ? 5.089 5.162 4.718 1.00 84.56 94 ILE A N 1
ATOM 663 C CA . ILE A 1 94 ? 6.003 4.443 5.591 1.00 84.56 94 ILE A CA 1
ATOM 664 C C . ILE A 1 94 ? 6.533 3.201 4.893 1.00 84.56 94 ILE A C 1
ATOM 666 O O . ILE A 1 94 ? 5.847 2.580 4.088 1.00 84.56 94 ILE A O 1
ATOM 670 N N . ARG A 1 95 ? 7.747 2.805 5.246 1.00 86.50 95 ARG A N 1
ATOM 671 C CA . ARG A 1 95 ? 8.308 1.498 4.947 1.00 86.50 95 ARG A CA 1
ATOM 672 C C . ARG A 1 95 ? 8.383 0.696 6.224 1.00 86.50 95 ARG A C 1
ATOM 674 O O . ARG A 1 95 ? 8.989 1.127 7.199 1.00 86.50 95 ARG A O 1
ATOM 681 N N . ILE A 1 96 ? 7.808 -0.490 6.199 1.00 89.31 96 ILE A N 1
ATOM 682 C CA . ILE A 1 96 ? 7.938 -1.470 7.265 1.00 89.31 96 ILE A CA 1
ATOM 683 C C . ILE A 1 96 ? 9.229 -2.236 7.006 1.00 89.31 96 ILE A C 1
ATOM 685 O O . ILE A 1 96 ? 9.380 -2.861 5.959 1.00 89.31 96 ILE A O 1
ATOM 689 N N . ASN A 1 97 ? 10.176 -2.166 7.938 1.00 84.00 97 ASN A N 1
ATOM 690 C CA . ASN A 1 97 ? 11.445 -2.878 7.862 1.00 84.00 97 ASN A CA 1
ATOM 691 C C . ASN A 1 97 ? 11.456 -4.026 8.864 1.00 84.00 97 ASN A C 1
ATOM 693 O O . ASN A 1 97 ? 11.105 -3.873 10.035 1.00 84.00 97 ASN A O 1
ATOM 697 N N . THR A 1 98 ? 11.931 -5.173 8.408 1.00 80.81 98 THR A N 1
ATOM 698 C CA . THR A 1 98 ? 11.960 -6.420 9.179 1.00 80.81 98 THR A CA 1
ATOM 699 C C . THR A 1 98 ? 13.388 -6.916 9.448 1.00 80.81 98 THR A C 1
ATOM 701 O O . THR A 1 98 ? 13.593 -7.878 10.186 1.00 80.81 98 THR A O 1
ATOM 704 N N . ARG A 1 99 ? 14.408 -6.243 8.896 1.00 69.56 99 ARG A N 1
ATOM 705 C CA . ARG A 1 99 ? 15.830 -6.619 9.001 1.00 69.56 99 ARG A CA 1
ATOM 706 C C . ARG A 1 99 ? 16.467 -6.157 10.306 1.00 69.56 99 ARG A C 1
ATOM 708 O O . ARG A 1 99 ? 16.689 -4.967 10.447 1.00 69.56 99 ARG A O 1
ATOM 715 N N . ARG A 1 100 ? 16.867 -7.045 11.222 1.00 55.69 100 ARG A N 1
ATOM 716 C CA . ARG A 1 100 ? 17.517 -6.614 12.480 1.00 55.69 100 ARG A CA 1
ATOM 717 C C . ARG A 1 100 ? 19.007 -6.290 12.310 1.00 55.69 100 ARG A C 1
ATOM 719 O O . ARG A 1 100 ? 19.753 -7.093 11.761 1.00 55.69 100 ARG A O 1
ATOM 726 N N . ALA A 1 101 ? 19.451 -5.150 12.845 1.00 49.59 101 ALA A N 1
ATOM 727 C CA . ALA A 1 101 ? 20.850 -4.708 12.783 1.00 49.59 101 ALA A CA 1
ATOM 728 C C . ALA A 1 101 ? 21.836 -5.629 13.538 1.00 49.59 101 ALA A C 1
ATOM 730 O O . ALA A 1 101 ? 23.007 -5.706 13.175 1.00 49.59 101 ALA A O 1
ATOM 731 N N . ASP A 1 102 ? 21.371 -6.347 14.565 1.00 52.56 102 ASP A N 1
ATOM 732 C CA . ASP A 1 102 ? 22.171 -7.213 15.444 1.00 52.56 102 ASP A CA 1
ATOM 733 C C . ASP A 1 102 ? 22.333 -8.658 14.933 1.00 52.56 102 ASP A C 1
ATOM 735 O O . ASP A 1 102 ? 23.178 -9.396 15.435 1.00 52.56 102 ASP A O 1
ATOM 739 N N . GLN A 1 103 ? 21.565 -9.071 13.917 1.00 49.84 103 GLN A N 1
ATOM 740 C CA . GLN A 1 103 ? 21.609 -10.428 13.344 1.00 49.84 103 GLN A CA 1
ATOM 741 C C . GLN A 1 103 ? 22.252 -10.492 11.947 1.00 49.84 103 GLN A C 1
ATOM 743 O O . GLN A 1 103 ? 22.156 -11.511 11.253 1.00 49.84 103 GLN A O 1
ATOM 748 N N . GLY A 1 104 ? 22.936 -9.420 11.536 1.00 51.75 104 GLY A N 1
ATOM 749 C CA . GLY A 1 104 ? 23.466 -9.264 10.182 1.00 51.75 104 GLY A CA 1
ATOM 750 C C . GLY A 1 104 ? 22.357 -9.151 9.129 1.00 51.75 104 GLY A C 1
ATOM 751 O O . GLY A 1 104 ? 21.178 -9.053 9.450 1.00 51.75 104 GLY A O 1
ATOM 752 N N . PHE A 1 105 ? 22.723 -9.196 7.845 1.00 52.12 105 PHE A N 1
ATOM 753 C CA . PHE A 1 105 ? 21.812 -9.077 6.690 1.00 52.12 105 PHE A CA 1
ATOM 754 C C . PHE A 1 105 ? 20.767 -10.210 6.548 1.00 52.12 105 PHE A C 1
ATOM 756 O O . PHE A 1 105 ? 20.250 -10.433 5.450 1.00 52.12 105 PHE A O 1
ATOM 763 N N . LYS A 1 106 ? 20.455 -10.966 7.609 1.00 55.22 106 LYS A N 1
ATOM 764 C CA . LYS A 1 106 ? 19.421 -12.001 7.565 1.00 55.22 106 LYS A CA 1
ATOM 765 C C . LYS A 1 106 ? 18.058 -11.340 7.377 1.00 55.22 106 LYS A C 1
ATOM 767 O O . LYS A 1 106 ? 17.535 -10.676 8.268 1.00 55.22 106 LYS A O 1
ATOM 772 N N . ARG A 1 107 ? 17.515 -11.527 6.175 1.00 61.44 107 ARG A N 1
ATOM 773 C CA . ARG A 1 107 ? 16.172 -11.104 5.782 1.00 61.44 107 ARG A CA 1
ATOM 774 C C . ARG A 1 107 ? 15.154 -11.829 6.653 1.00 61.44 107 ARG A C 1
ATOM 776 O O . ARG A 1 107 ? 15.205 -13.056 6.747 1.00 61.44 107 ARG A O 1
ATOM 783 N N . ARG A 1 108 ? 14.247 -11.086 7.284 1.00 74.62 108 ARG A N 1
ATOM 784 C CA . ARG A 1 108 ? 13.090 -11.667 7.971 1.00 74.62 108 ARG A CA 1
ATOM 785 C C . ARG A 1 108 ? 11.878 -11.319 7.132 1.00 74.62 108 ARG A C 1
ATOM 787 O O . ARG A 1 108 ? 11.485 -10.162 7.055 1.00 74.62 108 ARG A O 1
ATOM 794 N N . THR A 1 109 ? 11.319 -12.309 6.459 1.00 86.25 109 THR A N 1
ATOM 795 C CA . THR A 1 109 ? 10.056 -12.124 5.753 1.00 86.25 109 THR A CA 1
ATOM 796 C C . THR A 1 109 ? 8.947 -11.938 6.786 1.00 86.25 109 THR A C 1
ATOM 798 O O . THR A 1 109 ? 8.905 -12.667 7.777 1.00 86.25 109 THR A O 1
ATOM 801 N N . THR A 1 110 ? 8.064 -10.966 6.570 1.00 91.75 110 THR A N 1
ATOM 802 C CA . THR A 1 110 ? 6.820 -10.822 7.337 1.00 91.75 110 THR A CA 1
ATOM 803 C C . THR A 1 110 ? 5.621 -10.916 6.407 1.00 91.75 110 THR A C 1
ATOM 805 O O . THR A 1 110 ? 5.734 -10.650 5.208 1.00 91.75 11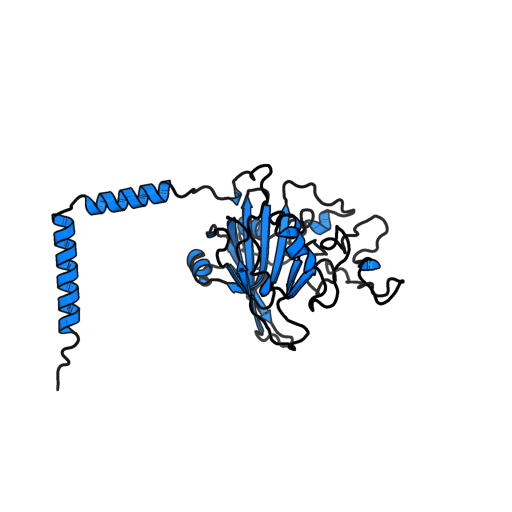0 THR A O 1
ATOM 808 N N . THR A 1 111 ? 4.479 -11.295 6.971 1.00 96.44 111 THR A N 1
ATOM 809 C CA . THR A 1 111 ? 3.202 -11.306 6.257 1.00 96.44 111 THR A CA 1
ATOM 810 C C . THR A 1 111 ? 2.593 -9.909 6.311 1.00 96.44 111 THR A C 1
ATOM 812 O O . THR A 1 111 ? 2.425 -9.345 7.393 1.00 96.44 111 THR A O 1
ATOM 815 N N . ALA A 1 112 ? 2.243 -9.362 5.150 1.00 97.62 112 ALA A N 1
ATOM 816 C CA . ALA A 1 112 ? 1.432 -8.159 5.054 1.00 97.62 112 ALA A CA 1
ATOM 817 C C . ALA A 1 112 ? -0.039 -8.534 5.274 1.00 97.62 112 ALA A C 1
ATOM 819 O O . ALA A 1 112 ? -0.571 -9.418 4.600 1.00 97.62 112 ALA A O 1
ATOM 820 N N . LEU A 1 113 ? -0.689 -7.868 6.221 1.00 98.19 113 LEU A N 1
ATOM 821 C CA . LEU A 1 113 ? -2.067 -8.124 6.632 1.00 98.19 113 LEU A CA 1
ATOM 822 C C . LEU A 1 113 ? -2.973 -6.990 6.167 1.00 98.19 113 LEU A C 1
ATOM 824 O O . LEU A 1 113 ? -2.570 -5.828 6.172 1.00 98.19 113 LEU A O 1
ATOM 828 N N . ALA A 1 114 ? -4.215 -7.295 5.810 1.00 97.94 114 ALA A N 1
ATOM 829 C CA . ALA A 1 114 ? -5.219 -6.266 5.574 1.00 97.94 114 ALA A CA 1
ATOM 830 C C . ALA A 1 114 ? -5.542 -5.525 6.893 1.00 97.94 114 ALA A C 1
ATOM 832 O O . ALA A 1 114 ? -6.009 -6.154 7.848 1.00 97.94 114 ALA A O 1
ATOM 833 N N . PRO A 1 115 ? -5.374 -4.192 6.972 1.00 96.88 115 PRO A N 1
ATOM 834 C CA . PRO A 1 115 ? -5.591 -3.443 8.212 1.00 96.88 115 PRO A CA 1
ATOM 835 C C . PRO A 1 115 ? -7.083 -3.145 8.455 1.00 96.88 115 PRO A C 1
ATOM 837 O O . PRO A 1 115 ? -7.475 -2.648 9.510 1.00 96.88 115 PRO A O 1
ATOM 840 N N . ALA A 1 116 ? -7.945 -3.436 7.480 1.00 95.81 116 ALA A N 1
ATOM 841 C CA . ALA A 1 116 ? -9.389 -3.256 7.541 1.00 95.81 116 ALA A CA 1
ATOM 842 C C . ALA A 1 116 ? -10.094 -4.180 6.544 1.00 95.81 116 ALA A C 1
ATOM 844 O O . ALA A 1 116 ? -9.462 -4.770 5.669 1.00 95.81 116 ALA A O 1
ATOM 845 N N . LYS A 1 117 ? -11.427 -4.240 6.635 1.00 95.69 117 LYS A N 1
ATOM 846 C CA . LYS A 1 117 ? -12.250 -4.709 5.517 1.00 95.69 117 LYS A CA 1
ATOM 847 C C . LYS A 1 117 ? -12.063 -3.733 4.347 1.00 95.69 117 LYS A C 1
ATOM 849 O O . LYS A 1 117 ? -12.274 -2.533 4.516 1.00 95.69 117 LYS A O 1
ATOM 854 N N . ALA A 1 118 ? -11.657 -4.235 3.188 1.00 96.00 118 ALA A N 1
ATOM 855 C CA . ALA A 1 118 ? -11.355 -3.417 2.015 1.00 96.00 118 ALA A CA 1
ATOM 856 C C . ALA A 1 118 ? -11.647 -4.177 0.718 1.00 96.00 118 ALA A C 1
ATOM 858 O O . ALA A 1 118 ? -11.662 -5.408 0.699 1.00 96.00 118 ALA A O 1
ATOM 859 N N . ASP A 1 119 ? -11.886 -3.443 -0.364 1.00 96.94 119 ASP A N 1
ATOM 860 C CA . ASP A 1 119 ? -11.772 -3.989 -1.713 1.00 96.94 119 ASP A CA 1
ATOM 861 C C . ASP A 1 119 ? -10.347 -3.757 -2.201 1.00 96.94 119 ASP A C 1
ATOM 863 O O . ASP A 1 119 ? -9.867 -2.624 -2.174 1.00 96.94 119 ASP A O 1
ATOM 867 N N . ILE A 1 120 ? -9.686 -4.809 -2.671 1.00 97.56 120 ILE A N 1
ATOM 868 C CA . ILE A 1 120 ? -8.550 -4.664 -3.574 1.00 97.56 120 ILE A CA 1
ATOM 869 C C . ILE A 1 120 ? -9.132 -4.209 -4.909 1.00 97.56 120 ILE A C 1
ATOM 871 O O . ILE A 1 120 ? -9.979 -4.903 -5.477 1.00 97.56 120 ILE A O 1
ATOM 875 N N . VAL A 1 121 ? -8.716 -3.029 -5.359 1.00 96.50 121 VAL A N 1
ATOM 876 C CA . VAL A 1 121 ? -9.221 -2.380 -6.577 1.00 96.50 121 VAL A CA 1
ATOM 877 C C . VAL A 1 121 ? -8.264 -2.500 -7.752 1.00 96.50 121 VAL A C 1
ATOM 879 O O . VAL A 1 121 ? -8.692 -2.419 -8.896 1.00 96.50 121 VAL A O 1
ATOM 882 N N . ALA A 1 122 ? -6.980 -2.725 -7.487 1.00 96.12 122 ALA A N 1
ATOM 883 C CA . ALA A 1 122 ? -6.007 -3.029 -8.521 1.00 96.12 122 ALA A CA 1
ATOM 884 C C . ALA A 1 122 ? -4.828 -3.822 -7.956 1.00 96.12 122 ALA A C 1
ATOM 886 O O . ALA A 1 122 ? -4.496 -3.719 -6.770 1.00 96.12 122 ALA A O 1
ATOM 887 N N . LEU A 1 123 ? -4.194 -4.592 -8.832 1.00 97.00 123 LEU A N 1
ATOM 888 C CA . LEU A 1 123 ? -2.944 -5.296 -8.580 1.00 97.00 123 LEU A CA 1
ATOM 889 C C . LEU A 1 123 ? -1.932 -4.876 -9.637 1.00 97.00 123 LEU A C 1
ATOM 891 O O . LEU A 1 123 ? -2.280 -4.767 -10.809 1.00 97.00 123 LEU A O 1
ATOM 895 N N . GLU A 1 124 ? -0.683 -4.694 -9.232 1.00 94.50 124 GLU A N 1
ATOM 896 C CA . GLU A 1 124 ? 0.445 -4.503 -10.138 1.00 94.50 124 GLU A CA 1
ATOM 897 C C . GLU A 1 124 ? 1.522 -5.542 -9.829 1.00 94.50 124 GLU A C 1
ATOM 899 O O . GLU A 1 124 ? 1.760 -5.886 -8.667 1.00 94.50 124 GLU A O 1
ATOM 904 N N . ARG A 1 125 ? 2.211 -6.008 -10.870 1.00 94.38 125 ARG A N 1
ATOM 905 C CA . ARG A 1 125 ? 3.434 -6.802 -10.760 1.00 94.38 125 ARG A CA 1
ATOM 906 C C . ARG A 1 125 ? 4.529 -6.144 -11.581 1.00 94.38 125 ARG A C 1
ATOM 908 O O . ARG A 1 125 ? 4.331 -5.872 -12.764 1.00 94.38 125 ARG A O 1
ATOM 915 N N . LYS A 1 126 ? 5.691 -5.951 -10.966 1.00 91.38 126 LYS A N 1
ATOM 916 C CA . LYS A 1 126 ? 6.884 -5.381 -11.590 1.00 91.38 126 LYS A CA 1
ATOM 917 C C . LYS A 1 126 ? 8.026 -6.389 -11.601 1.00 91.38 126 LYS A C 1
ATOM 919 O O . LYS A 1 126 ? 8.223 -7.129 -10.636 1.00 91.38 126 LYS A O 1
ATOM 924 N N . ILE A 1 127 ? 8.778 -6.416 -12.693 1.00 90.75 127 ILE A N 1
ATOM 925 C CA . ILE A 1 127 ? 10.027 -7.155 -12.839 1.00 90.75 127 ILE A CA 1
ATOM 926 C C . ILE A 1 127 ? 11.163 -6.224 -12.429 1.00 90.75 127 ILE A C 1
ATOM 928 O O . ILE A 1 127 ? 11.460 -5.236 -13.097 1.00 90.75 127 ILE A O 1
ATOM 932 N N . ASP A 1 128 ? 11.838 -6.565 -11.339 1.00 84.62 128 ASP A N 1
ATOM 933 C CA . ASP A 1 128 ? 13.044 -5.865 -10.922 1.00 84.62 128 ASP A CA 1
ATOM 934 C C . ASP A 1 128 ? 14.224 -6.399 -11.735 1.00 84.62 128 ASP A C 1
ATOM 936 O O . ASP A 1 128 ? 14.566 -7.580 -11.626 1.00 84.62 128 ASP A O 1
ATOM 940 N N . ARG A 1 129 ? 14.892 -5.541 -12.508 1.00 83.69 129 ARG A N 1
ATOM 941 C CA . ARG A 1 129 ? 16.114 -5.900 -13.244 1.00 83.69 129 ARG A CA 1
ATOM 942 C C . ARG A 1 129 ? 17.381 -5.472 -12.501 1.00 83.69 129 ARG A C 1
ATOM 944 O O . ARG A 1 129 ? 17.373 -4.536 -11.701 1.00 83.69 129 ARG A O 1
ATOM 951 N N . ASN A 1 130 ? 18.478 -6.191 -12.724 1.00 84.19 130 ASN A N 1
ATOM 952 C CA . ASN A 1 130 ? 19.815 -5.783 -12.292 1.00 84.19 130 ASN A CA 1
ATOM 953 C C . ASN A 1 130 ? 20.439 -4.789 -13.298 1.00 84.19 130 ASN A C 1
ATOM 955 O O . ASN A 1 130 ? 19.836 -4.470 -14.322 1.00 84.19 130 ASN A O 1
ATOM 959 N N . SER A 1 131 ? 21.653 -4.303 -13.012 1.00 81.31 131 SER A N 1
ATOM 960 C CA . SER A 1 131 ? 22.389 -3.371 -13.887 1.00 81.31 131 SER A CA 1
ATOM 961 C C . SER A 1 131 ? 22.644 -3.909 -15.295 1.00 81.31 131 SER A C 1
ATOM 963 O O . SER A 1 131 ? 22.816 -3.126 -16.223 1.00 81.31 131 SER A O 1
ATOM 965 N N . ASP A 1 132 ? 22.638 -5.231 -15.452 1.00 88.81 132 ASP A N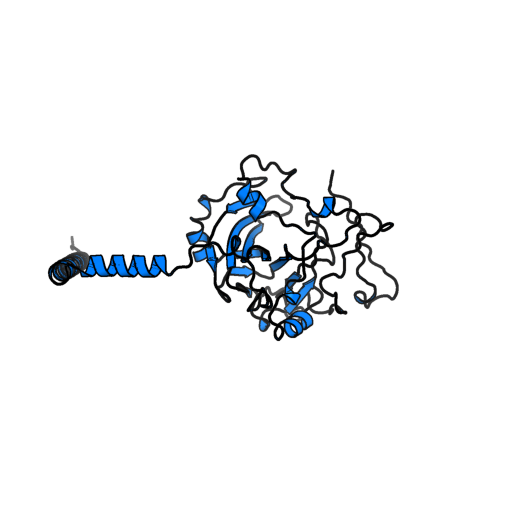 1
ATOM 966 C CA . ASP A 1 132 ? 22.956 -5.924 -16.701 1.00 88.81 132 ASP A CA 1
ATOM 967 C C . ASP A 1 132 ? 21.680 -6.296 -17.483 1.00 88.81 132 ASP A C 1
ATOM 969 O O . ASP A 1 132 ? 21.733 -7.017 -18.477 1.00 88.81 132 ASP A O 1
ATOM 973 N N . GLY A 1 133 ? 20.509 -5.841 -17.017 1.00 84.62 133 GLY A N 1
ATOM 974 C CA . GLY A 1 133 ? 19.203 -6.114 -17.620 1.00 84.62 133 GLY A CA 1
ATOM 975 C C . GLY A 1 133 ? 18.618 -7.495 -17.299 1.00 84.62 133 GLY A C 1
ATOM 976 O O . GLY A 1 133 ? 17.513 -7.807 -17.742 1.00 84.62 133 GLY A O 1
ATOM 977 N N . GLY A 1 134 ? 19.302 -8.325 -16.512 1.00 88.56 134 GLY A N 1
ATOM 978 C CA . GLY A 1 134 ? 18.804 -9.615 -16.036 1.00 88.56 134 GLY A CA 1
ATOM 979 C C . GLY A 1 134 ? 17.728 -9.471 -14.958 1.00 88.56 134 GLY A C 1
ATOM 980 O O . GLY A 1 134 ? 17.753 -8.537 -14.156 1.00 88.56 134 GLY A O 1
ATOM 981 N N . VAL A 1 135 ? 16.785 -10.414 -14.911 1.00 89.44 135 VAL A N 1
ATOM 982 C CA . VAL A 1 135 ? 15.730 -10.436 -13.886 1.00 89.44 135 VAL A CA 1
ATOM 983 C C . VAL A 1 135 ? 16.348 -10.727 -12.518 1.00 89.44 135 VAL A C 1
ATOM 985 O O . VAL A 1 135 ? 16.948 -11.778 -12.303 1.00 89.44 135 VAL A O 1
ATOM 988 N N . ARG A 1 136 ? 16.188 -9.790 -11.584 1.00 87.31 136 ARG A N 1
ATOM 989 C CA . ARG A 1 136 ? 16.576 -9.920 -10.174 1.00 87.31 136 ARG A CA 1
ATOM 990 C C . ARG A 1 136 ? 15.451 -10.524 -9.339 1.00 87.31 136 ARG A C 1
ATOM 992 O O . ARG A 1 136 ? 15.724 -11.239 -8.379 1.00 87.31 136 ARG A O 1
ATOM 999 N N . GLY A 1 137 ? 14.206 -10.207 -9.675 1.00 87.69 137 GLY A N 1
ATOM 1000 C CA . GLY A 1 137 ? 13.035 -10.691 -8.961 1.00 87.69 137 GLY A CA 1
ATOM 1001 C C . GLY A 1 137 ? 11.760 -10.005 -9.420 1.00 87.69 137 GLY A C 1
ATOM 1002 O O . GLY A 1 137 ? 11.752 -9.281 -10.415 1.00 87.69 137 GLY A O 1
ATOM 1003 N N . PHE A 1 138 ? 10.698 -10.234 -8.661 1.00 91.00 138 PHE A N 1
ATOM 1004 C CA . PHE A 1 138 ? 9.402 -9.610 -8.872 1.00 91.00 138 PHE A CA 1
ATOM 1005 C C . PHE A 1 138 ? 9.015 -8.826 -7.628 1.00 91.00 138 PHE A C 1
ATOM 1007 O O . PHE A 1 138 ? 9.392 -9.198 -6.517 1.00 91.00 138 PHE A O 1
ATOM 1014 N N . SER A 1 139 ? 8.252 -7.763 -7.826 1.00 92.06 139 SER A N 1
ATOM 1015 C CA . SER A 1 139 ? 7.590 -7.048 -6.749 1.00 92.06 139 SER A CA 1
ATOM 1016 C C . SER A 1 139 ? 6.122 -6.833 -7.087 1.00 92.06 139 SER A C 1
ATOM 1018 O O . SER A 1 139 ? 5.748 -6.716 -8.255 1.00 92.06 139 SER A O 1
ATOM 1020 N N . TRP A 1 140 ? 5.288 -6.818 -6.056 1.00 96.25 140 TRP A N 1
ATOM 1021 C CA . TRP A 1 140 ? 3.853 -6.618 -6.172 1.00 96.25 140 TRP A CA 1
ATOM 1022 C C . TRP A 1 140 ? 3.429 -5.321 -5.494 1.00 96.25 140 TRP A C 1
ATOM 1024 O O . TRP A 1 140 ? 3.919 -4.981 -4.408 1.00 96.25 140 TRP A O 1
ATOM 1034 N N . THR A 1 141 ? 2.470 -4.647 -6.121 1.00 95.94 141 THR A N 1
ATOM 1035 C CA . THR A 1 141 ? 1.739 -3.518 -5.549 1.00 95.94 141 THR A CA 1
ATOM 1036 C C . THR A 1 141 ? 0.259 -3.885 -5.478 1.00 95.94 141 THR A C 1
ATOM 1038 O O . THR A 1 141 ? -0.309 -4.408 -6.434 1.00 95.94 141 THR A O 1
ATOM 1041 N N . VAL A 1 142 ? -0.378 -3.635 -4.338 1.00 98.06 142 VAL A N 1
ATOM 1042 C CA . VAL A 1 142 ? -1.791 -3.947 -4.090 1.00 98.06 142 VAL A CA 1
ATOM 1043 C C . VAL A 1 142 ? -2.494 -2.671 -3.676 1.00 98.06 142 VAL A C 1
ATOM 1045 O O . VAL A 1 142 ? -2.126 -2.073 -2.665 1.00 98.06 142 VAL A O 1
ATOM 1048 N N . HIS A 1 143 ? -3.510 -2.269 -4.433 1.00 97.31 143 HIS A N 1
ATOM 1049 C CA . HIS A 1 143 ? -4.286 -1.056 -4.182 1.00 97.31 143 HIS A CA 1
ATOM 1050 C C . HIS A 1 143 ? -5.616 -1.395 -3.536 1.00 97.31 143 HIS A C 1
ATOM 1052 O O . HIS A 1 143 ? -6.353 -2.249 -4.027 1.00 97.31 143 HIS A O 1
ATOM 1058 N N . PHE A 1 144 ? -5.954 -0.685 -2.468 1.00 97.25 144 PHE A N 1
ATOM 1059 C CA . PHE A 1 144 ? -7.124 -0.940 -1.643 1.00 97.25 144 PHE A CA 1
ATOM 1060 C C . PHE A 1 144 ? -8.045 0.275 -1.536 1.00 97.25 144 PHE A C 1
ATOM 1062 O O . PHE A 1 144 ? -7.615 1.433 -1.557 1.00 97.25 144 PHE A O 1
ATOM 1069 N N . ARG A 1 145 ? -9.329 -0.007 -1.306 1.00 95.81 145 ARG A N 1
ATOM 1070 C CA . ARG A 1 145 ? -10.354 0.946 -0.869 1.00 95.81 145 ARG A CA 1
ATOM 1071 C C . ARG A 1 145 ? -11.119 0.365 0.318 1.00 95.81 145 ARG A C 1
ATOM 1073 O O . ARG A 1 145 ? -11.844 -0.616 0.159 1.00 95.81 145 ARG A O 1
ATOM 1080 N N . SER A 1 146 ? -10.988 0.966 1.500 1.00 94.56 146 SER A N 1
ATOM 1081 C CA . SER A 1 146 ? -11.826 0.604 2.661 1.00 94.56 146 SER A CA 1
ATOM 1082 C C . SER A 1 146 ? -13.175 1.326 2.647 1.00 94.56 146 SER A C 1
ATOM 1084 O O . SER A 1 146 ? -14.168 0.808 3.152 1.00 94.56 146 SER A O 1
ATOM 1086 N N . CYS A 1 147 ? -13.227 2.493 2.007 1.00 93.38 147 CYS A N 1
ATOM 1087 C CA . CYS A 1 147 ? -14.436 3.236 1.670 1.00 93.38 147 CYS A CA 1
ATOM 1088 C C . CYS A 1 147 ? -14.136 4.189 0.496 1.00 93.38 147 CYS A C 1
ATOM 1090 O O . CYS A 1 147 ? -13.011 4.246 -0.009 1.00 93.38 147 CYS A O 1
ATOM 1092 N N . LYS A 1 148 ? -15.118 4.987 0.077 1.00 91.50 148 LYS A N 1
ATOM 1093 C CA . LYS A 1 148 ? -15.006 5.977 -1.004 1.00 91.50 148 LYS A CA 1
ATOM 1094 C C . LYS A 1 148 ? -13.854 6.964 -0.814 1.00 91.50 148 LYS A C 1
ATOM 1096 O O . LYS A 1 148 ? -13.166 7.279 -1.785 1.00 91.50 148 LYS A O 1
ATOM 1101 N N . ASN A 1 149 ? -13.618 7.424 0.418 1.00 93.12 149 ASN A N 1
ATOM 1102 C CA . ASN A 1 149 ? -12.610 8.452 0.685 1.00 93.12 149 ASN A CA 1
ATOM 1103 C C . ASN A 1 149 ? -11.263 7.907 1.161 1.00 93.12 149 ASN A C 1
ATOM 1105 O O . ASN A 1 149 ? -10.298 8.658 1.151 1.00 93.12 149 ASN A O 1
ATOM 1109 N N . ILE A 1 150 ? -11.166 6.635 1.546 1.00 94.75 150 ILE A N 1
ATOM 1110 C CA . ILE A 1 150 ? -9.908 6.069 2.040 1.00 94.75 150 ILE A CA 1
ATOM 1111 C C . ILE A 1 150 ? -9.356 5.090 1.015 1.00 94.75 150 ILE A C 1
ATOM 1113 O O . ILE A 1 150 ? -9.939 4.032 0.756 1.00 94.75 150 ILE A O 1
ATOM 1117 N N . ALA A 1 151 ? -8.212 5.457 0.446 1.00 94.94 151 ALA A N 1
ATOM 1118 C CA . ALA A 1 151 ? -7.411 4.598 -0.408 1.00 94.94 151 ALA A CA 1
ATOM 1119 C C . ALA A 1 151 ? -6.070 4.331 0.263 1.00 94.94 151 ALA A C 1
ATOM 1121 O O . ALA A 1 151 ? -5.475 5.228 0.854 1.00 94.94 151 ALA A O 1
ATOM 1122 N N . PHE A 1 152 ? -5.569 3.115 0.155 1.00 95.62 152 PHE A N 1
ATOM 1123 C CA . PHE A 1 152 ? -4.231 2.784 0.622 1.00 95.62 152 PHE A CA 1
ATOM 1124 C C . PHE A 1 152 ? -3.637 1.719 -0.281 1.00 95.62 152 PHE A C 1
ATOM 1126 O O . PHE A 1 152 ? -4.360 1.077 -1.039 1.00 95.62 152 PHE A O 1
ATOM 1133 N N . TYR A 1 153 ? -2.328 1.543 -0.227 1.00 95.81 153 TYR A N 1
ATOM 1134 C CA . TYR A 1 153 ? -1.665 0.521 -1.015 1.00 95.81 153 TYR A CA 1
ATOM 1135 C C . TYR A 1 153 ? -0.503 -0.090 -0.250 1.00 95.81 153 TYR A C 1
ATOM 1137 O O . TYR A 1 153 ? 0.108 0.558 0.608 1.00 95.81 153 TYR A O 1
ATOM 1145 N N . TYR A 1 154 ? -0.205 -1.336 -0.594 1.00 96.69 154 TYR A N 1
ATOM 1146 C CA . TYR A 1 154 ? 1.059 -1.975 -0.268 1.00 96.69 154 TYR A CA 1
ATOM 1147 C C . TYR A 1 154 ? 1.911 -2.030 -1.511 1.00 96.69 154 TYR A C 1
ATOM 1149 O O . TYR A 1 154 ? 1.420 -2.406 -2.567 1.00 96.69 154 TYR A O 1
ATOM 1157 N N . ASP A 1 155 ? 3.172 -1.652 -1.385 1.00 92.25 155 ASP A N 1
ATOM 1158 C CA . ASP A 1 155 ? 4.125 -1.681 -2.484 1.00 92.25 155 ASP A CA 1
ATOM 1159 C C . ASP A 1 155 ? 5.395 -2.427 -2.073 1.00 92.25 155 ASP A C 1
ATOM 1161 O O . ASP A 1 155 ? 5.758 -2.473 -0.893 1.00 92.25 155 ASP A O 1
ATOM 1165 N N . ARG A 1 156 ? 6.077 -3.009 -3.060 1.00 89.94 156 ARG A N 1
ATOM 1166 C CA . ARG A 1 156 ? 7.262 -3.859 -2.878 1.00 89.94 156 ARG A CA 1
ATOM 1167 C C . ARG A 1 156 ? 7.003 -5.114 -2.043 1.00 89.94 156 ARG A C 1
ATOM 1169 O O . ARG A 1 156 ? 7.847 -5.499 -1.236 1.00 89.94 156 ARG A O 1
ATOM 1176 N N . LEU A 1 157 ? 5.852 -5.755 -2.232 1.00 94.94 157 LEU A N 1
ATOM 1177 C CA . LEU A 1 157 ? 5.647 -7.107 -1.714 1.00 94.94 157 LEU A CA 1
ATOM 1178 C C . LEU A 1 157 ? 6.453 -8.108 -2.556 1.00 94.94 157 LEU A C 1
ATOM 1180 O O . LEU A 1 157 ? 6.382 -8.064 -3.781 1.00 94.94 157 LEU A O 1
ATOM 1184 N N . ASP A 1 158 ? 7.206 -9.012 -1.923 1.00 92.81 158 ASP A N 1
ATOM 1185 C CA . ASP A 1 158 ? 7.986 -10.033 -2.647 1.00 92.81 158 ASP A CA 1
ATOM 1186 C C . ASP A 1 158 ? 7.061 -11.113 -3.242 1.00 92.81 158 ASP A C 1
ATOM 1188 O O . ASP A 1 158 ? 7.324 -11.677 -4.303 1.00 92.81 158 ASP A O 1
ATOM 1192 N N . THR A 1 159 ? 5.955 -11.395 -2.550 1.00 95.69 159 THR A N 1
ATOM 1193 C CA . THR A 1 159 ? 4.933 -12.374 -2.941 1.00 95.69 159 THR A CA 1
ATOM 1194 C C . THR A 1 159 ? 3.538 -11.837 -2.641 1.00 95.69 159 THR A C 1
ATOM 1196 O O . THR A 1 159 ? 3.361 -11.055 -1.704 1.00 95.69 159 THR A O 1
ATOM 1199 N N . LEU A 1 160 ? 2.555 -12.285 -3.418 1.00 97.69 160 LEU A N 1
ATOM 1200 C CA . LEU A 1 160 ? 1.131 -12.054 -3.189 1.00 97.69 160 LEU A CA 1
ATOM 1201 C C . LEU A 1 160 ? 0.466 -13.395 -2.857 1.00 97.69 160 LEU A C 1
ATOM 1203 O O . LEU A 1 160 ? 0.912 -14.425 -3.354 1.00 97.69 160 LEU A O 1
ATOM 1207 N N . ASP A 1 161 ? -0.568 -13.390 -2.020 1.00 97.81 161 ASP A N 1
ATOM 1208 C CA . ASP A 1 161 ? -1.328 -14.599 -1.698 1.00 97.81 161 ASP A CA 1
ATOM 1209 C C . ASP A 1 161 ? -1.959 -15.211 -2.965 1.00 97.81 161 ASP A C 1
ATOM 1211 O O . ASP A 1 161 ? -2.643 -14.526 -3.736 1.00 97.81 161 ASP A O 1
ATOM 1215 N N . ASP A 1 162 ? -1.741 -16.512 -3.180 1.00 96.38 162 ASP A N 1
ATOM 1216 C CA . ASP A 1 162 ? -2.180 -17.216 -4.390 1.00 96.38 162 ASP A CA 1
ATOM 1217 C C . ASP A 1 162 ? -3.704 -17.167 -4.579 1.00 96.38 162 ASP A C 1
ATOM 1219 O O . ASP A 1 162 ? -4.190 -17.144 -5.714 1.00 96.38 162 ASP A O 1
ATOM 1223 N N . ALA A 1 163 ? -4.486 -17.106 -3.494 1.00 96.38 163 ALA A N 1
ATOM 1224 C CA . ALA A 1 163 ? -5.937 -16.996 -3.589 1.00 96.38 163 ALA A CA 1
ATOM 1225 C C . ALA A 1 163 ? -6.371 -15.614 -4.100 1.00 96.38 163 ALA A C 1
ATOM 1227 O O . ALA A 1 163 ? -7.396 -15.514 -4.779 1.00 96.38 163 ALA A O 1
ATOM 1228 N N . ILE A 1 164 ? -5.603 -14.553 -3.826 1.00 97.94 164 ILE A N 1
ATOM 1229 C CA . ILE A 1 164 ? -5.846 -13.219 -4.396 1.00 97.94 164 ILE A CA 1
ATOM 1230 C C . ILE A 1 164 ? -5.563 -13.241 -5.900 1.00 97.94 164 ILE A C 1
ATOM 1232 O O . ILE A 1 164 ? -6.407 -12.788 -6.674 1.00 97.94 164 ILE A O 1
ATOM 1236 N N . ILE A 1 165 ? -4.440 -13.831 -6.325 1.00 96.75 165 ILE A N 1
ATOM 1237 C CA . ILE A 1 165 ? -4.093 -13.975 -7.751 1.00 96.75 165 ILE A CA 1
ATOM 1238 C C . ILE A 1 165 ? -5.172 -14.778 -8.487 1.00 96.75 165 ILE A C 1
ATOM 1240 O O . ILE A 1 165 ? -5.675 -14.350 -9.527 1.00 96.75 165 ILE A O 1
ATOM 1244 N N . ALA A 1 166 ? -5.587 -15.916 -7.926 1.00 96.38 166 ALA A N 1
ATOM 1245 C CA . ALA A 1 166 ? -6.625 -16.756 -8.516 1.00 96.38 166 ALA A CA 1
ATOM 1246 C C . ALA A 1 166 ? -7.973 -16.022 -8.627 1.00 96.38 166 ALA A C 1
ATOM 1248 O O . ALA A 1 166 ? -8.648 -16.120 -9.651 1.00 96.38 166 ALA A O 1
ATOM 1249 N N . ARG A 1 167 ? -8.362 -15.241 -7.608 1.00 96.06 167 ARG A N 1
ATOM 1250 C CA . ARG A 1 167 ? -9.585 -14.416 -7.641 1.00 96.06 167 ARG A CA 1
ATOM 1251 C C . ARG A 1 167 ? -9.500 -13.246 -8.624 1.00 96.06 167 ARG A C 1
ATOM 1253 O O . ARG A 1 167 ? -10.549 -12.781 -9.062 1.00 96.06 167 ARG A O 1
ATOM 1260 N N . ALA A 1 168 ? -8.297 -12.793 -8.974 1.00 95.00 168 ALA A N 1
ATOM 1261 C CA . ALA A 1 168 ? -8.069 -11.806 -10.030 1.00 95.00 168 ALA A CA 1
ATOM 1262 C C . ALA A 1 168 ? -8.116 -12.421 -11.444 1.00 95.00 168 ALA A C 1
ATOM 1264 O O . ALA A 1 168 ? -8.055 -11.694 -12.431 1.00 95.00 168 ALA A O 1
ATOM 1265 N N . GLY A 1 169 ? -8.271 -13.746 -11.551 1.00 93.62 169 GLY A N 1
ATOM 1266 C CA . GLY A 1 169 ? -8.339 -14.461 -12.826 1.00 93.62 169 GLY A CA 1
ATOM 1267 C C . GLY A 1 169 ? -6.999 -15.004 -13.318 1.00 93.62 169 GLY A C 1
ATOM 1268 O O . GLY A 1 169 ? -6.940 -15.439 -14.460 1.00 93.62 169 GLY A O 1
ATOM 1269 N N . GLY A 1 170 ? -5.960 -15.012 -12.476 1.00 94.44 170 GLY A N 1
ATOM 1270 C CA . GLY A 1 170 ? -4.604 -15.395 -12.875 1.00 94.44 170 GLY A CA 1
ATOM 1271 C C . GLY A 1 170 ? -3.768 -14.193 -13.314 1.00 94.44 170 GLY A C 1
ATOM 1272 O O . GLY A 1 170 ? -4.253 -13.070 -13.351 1.00 94.44 170 GLY A O 1
ATOM 1273 N N . VAL A 1 171 ? -2.481 -14.404 -13.591 1.00 92.25 171 VAL A N 1
ATOM 1274 C CA . VAL A 1 171 ? -1.578 -13.307 -13.999 1.00 92.25 171 VAL A CA 1
ATOM 1275 C C . VAL A 1 171 ? -1.618 -13.065 -15.509 1.00 92.25 171 VAL A C 1
ATOM 1277 O O . VAL A 1 171 ? -1.247 -12.003 -15.993 1.00 92.25 171 VAL A O 1
ATOM 1280 N N . GLU A 1 172 ? -2.097 -14.045 -16.262 1.00 90.38 172 GLU A N 1
ATOM 1281 C CA . GLU A 1 172 ? -2.322 -13.991 -17.703 1.00 90.38 172 GLU A CA 1
ATOM 1282 C C . GLU A 1 172 ? -3.396 -12.980 -18.126 1.00 90.38 172 GLU A C 1
ATOM 1284 O O . GLU A 1 172 ? -3.452 -12.614 -19.296 1.00 90.38 172 GLU A O 1
ATOM 1289 N N . THR A 1 173 ? -4.246 -12.535 -17.197 1.00 89.75 173 THR A N 1
ATOM 1290 C CA . THR A 1 173 ? -5.285 -11.523 -17.438 1.00 89.75 173 THR A CA 1
ATOM 1291 C C . THR A 1 173 ? -4.790 -10.096 -17.217 1.00 89.75 173 THR A C 1
ATOM 1293 O O . THR A 1 173 ? -5.539 -9.154 -17.466 1.00 89.75 173 THR A O 1
ATOM 1296 N N . PHE A 1 174 ? -3.562 -9.923 -16.724 1.00 90.62 174 PHE A N 1
ATOM 1297 C CA . PHE A 1 174 ? -3.002 -8.609 -16.446 1.00 90.62 174 PHE A CA 1
ATOM 1298 C C . PHE A 1 174 ? -2.540 -7.962 -17.749 1.00 90.62 174 PHE A C 1
ATOM 1300 O O . PHE A 1 174 ? -1.982 -8.613 -18.632 1.00 90.62 174 PHE A O 1
ATOM 1307 N N . GLU A 1 175 ? -2.727 -6.657 -17.833 1.00 87.00 175 GLU A N 1
ATOM 1308 C CA . GLU A 1 175 ? -2.355 -5.853 -18.984 1.00 87.00 175 GLU A CA 1
ATOM 1309 C C . GLU A 1 175 ? -0.968 -5.249 -18.789 1.00 87.00 175 GLU A C 1
ATOM 1311 O O . GLU A 1 175 ? -0.604 -4.848 -17.681 1.00 87.00 175 GLU A O 1
ATOM 1316 N N . GLU A 1 176 ? -0.189 -5.171 -19.867 1.00 84.56 176 GLU A N 1
ATOM 1317 C CA . GLU A 1 176 ? 1.106 -4.494 -19.850 1.00 84.56 176 GLU A CA 1
ATOM 1318 C C . GLU A 1 176 ? 0.946 -2.990 -19.652 1.00 84.56 176 GLU A C 1
ATOM 1320 O O . GLU A 1 176 ? 0.063 -2.333 -20.204 1.00 84.56 176 GLU A O 1
ATOM 1325 N N . PHE A 1 177 ? 1.847 -2.434 -18.856 1.00 73.81 177 PHE A N 1
ATOM 1326 C CA . PHE A 1 177 ? 1.728 -1.092 -18.342 1.00 73.81 177 PHE A CA 1
ATOM 1327 C C . PHE A 1 177 ? 3.084 -0.386 -18.381 1.00 73.81 177 PHE A C 1
ATOM 1329 O O . PHE A 1 177 ? 3.950 -0.605 -17.545 1.00 73.81 177 PHE A O 1
ATOM 1336 N N . GLY A 1 178 ? 3.305 0.459 -19.392 1.00 66.94 178 GLY A N 1
ATOM 1337 C CA . GLY A 1 178 ? 4.593 1.141 -19.576 1.00 66.94 178 GLY A CA 1
ATOM 1338 C C . GLY A 1 178 ? 5.748 0.225 -20.017 1.00 66.94 178 GLY A C 1
ATOM 1339 O O . GLY A 1 178 ? 6.889 0.683 -20.072 1.00 66.94 178 GLY A O 1
ATOM 1340 N N . GLY A 1 179 ? 5.464 -1.040 -20.352 1.00 73.12 179 GLY A N 1
ATOM 1341 C CA . GLY A 1 179 ? 6.408 -2.019 -20.897 1.00 73.12 179 GLY A CA 1
ATOM 1342 C C . GLY A 1 179 ? 6.178 -3.443 -20.366 1.00 73.12 179 GLY A C 1
ATOM 1343 O O . GLY A 1 179 ? 5.363 -3.638 -19.466 1.00 73.12 179 GLY A O 1
ATOM 1344 N N . PRO A 1 180 ? 6.942 -4.438 -20.853 1.00 78.69 180 PRO A N 1
ATOM 1345 C CA . PRO A 1 180 ? 6.765 -5.850 -20.483 1.00 78.69 180 PRO A CA 1
ATOM 1346 C C . PRO A 1 180 ? 7.156 -6.162 -19.029 1.00 78.69 180 PRO A C 1
ATOM 1348 O O . PRO A 1 180 ? 6.867 -7.238 -18.508 1.00 78.69 180 PRO A O 1
ATOM 1351 N N . ASP A 1 181 ? 7.843 -5.230 -18.368 1.00 85.44 181 ASP A N 1
ATOM 1352 C CA . ASP A 1 181 ? 8.308 -5.384 -16.991 1.00 85.44 181 ASP A CA 1
ATOM 1353 C C . ASP A 1 181 ? 7.272 -4.971 -15.957 1.00 85.44 181 ASP A C 1
ATOM 1355 O O . ASP A 1 181 ? 7.501 -5.154 -14.766 1.00 85.44 181 ASP A O 1
ATOM 1359 N N . HIS A 1 182 ? 6.144 -4.410 -16.372 1.00 86.88 182 HIS A N 1
ATOM 1360 C CA . HIS A 1 182 ? 5.125 -3.939 -15.456 1.00 86.88 182 HIS A CA 1
ATOM 1361 C C . HIS A 1 182 ? 3.770 -4.301 -16.033 1.00 86.88 182 HIS A C 1
ATOM 1363 O O . HIS A 1 182 ? 3.415 -3.892 -17.128 1.00 86.88 182 HIS A O 1
ATOM 1369 N N . ILE A 1 183 ? 3.036 -5.119 -15.292 1.00 90.38 183 ILE A N 1
ATOM 1370 C CA . ILE A 1 183 ? 1.685 -5.537 -15.646 1.00 90.38 183 ILE A CA 1
ATOM 1371 C C . ILE A 1 183 ? 0.721 -5.180 -14.517 1.00 90.38 183 ILE A C 1
ATOM 1373 O O . ILE A 1 183 ? 1.119 -5.168 -13.346 1.00 90.38 183 ILE A O 1
ATOM 1377 N N . ALA A 1 184 ? -0.538 -4.911 -14.842 1.00 92.06 184 ALA A N 1
ATOM 1378 C CA . ALA A 1 184 ? -1.552 -4.543 -13.865 1.00 92.06 184 ALA A CA 1
ATOM 1379 C C . ALA A 1 184 ? -2.953 -5.030 -14.254 1.00 92.06 184 ALA A C 1
ATOM 1381 O O . ALA A 1 184 ? -3.229 -5.323 -15.412 1.00 92.06 184 ALA A O 1
ATOM 1382 N N . ILE A 1 185 ? -3.849 -5.113 -13.274 1.00 93.50 185 ILE A N 1
ATOM 1383 C CA . ILE A 1 185 ? -5.260 -5.441 -13.493 1.00 93.50 185 ILE A CA 1
ATOM 1384 C C . ILE A 1 185 ? -6.145 -4.671 -12.516 1.00 93.50 185 ILE A C 1
ATOM 1386 O O . ILE A 1 185 ? -5.786 -4.488 -11.350 1.00 93.50 185 ILE A O 1
ATOM 1390 N N . GLU A 1 186 ? -7.318 -4.242 -12.980 1.00 94.06 186 GLU A N 1
ATOM 1391 C CA . GLU A 1 186 ? -8.380 -3.724 -12.118 1.00 94.06 186 GLU A CA 1
ATOM 1392 C C . GLU A 1 186 ? -9.188 -4.896 -11.557 1.00 94.06 186 GLU A C 1
ATOM 1394 O O . GLU A 1 186 ? -9.530 -5.843 -12.264 1.00 94.06 186 GLU A O 1
ATOM 1399 N N . THR A 1 187 ? -9.507 -4.856 -10.268 1.00 94.81 187 THR A N 1
ATOM 1400 C CA . THR A 1 187 ? -10.218 -5.952 -9.612 1.00 94.81 187 THR A CA 1
ATOM 1401 C C . THR A 1 187 ? -11.208 -5.443 -8.571 1.00 94.81 187 THR A C 1
ATOM 1403 O O . THR A 1 187 ? -11.335 -4.246 -8.329 1.00 94.81 187 THR A O 1
ATOM 1406 N N . GLN A 1 188 ? -11.966 -6.358 -7.975 1.00 94.31 188 GLN A N 1
ATOM 1407 C CA . GLN A 1 188 ? -12.909 -6.051 -6.903 1.00 94.31 188 GLN A CA 1
ATOM 1408 C C . GLN A 1 188 ? -12.926 -7.188 -5.876 1.00 94.31 188 GLN A C 1
ATOM 1410 O O . GLN A 1 188 ? -13.941 -7.836 -5.605 1.00 94.31 188 GLN A O 1
ATOM 1415 N N . ILE A 1 189 ? -11.755 -7.471 -5.315 1.00 95.81 189 ILE A N 1
ATOM 1416 C CA . ILE A 1 189 ? -11.560 -8.570 -4.368 1.00 95.81 189 ILE A CA 1
ATOM 1417 C C . ILE A 1 189 ? -11.760 -8.033 -2.955 1.00 95.81 189 ILE A C 1
ATOM 1419 O O . ILE A 1 189 ? -10.917 -7.323 -2.417 1.00 95.81 189 ILE A O 1
ATOM 1423 N N . ARG A 1 190 ? -12.874 -8.410 -2.323 1.00 96.00 190 ARG A N 1
ATOM 1424 C CA . ARG A 1 190 ? -13.095 -8.146 -0.896 1.00 96.00 190 ARG A CA 1
ATOM 1425 C C . ARG A 1 190 ? -12.112 -8.952 -0.042 1.00 96.00 190 ARG A C 1
ATOM 1427 O O . ARG A 1 190 ? -12.048 -10.179 -0.199 1.00 96.00 190 ARG A O 1
ATOM 1434 N N . VAL A 1 191 ? -11.451 -8.262 0.882 1.00 96.44 191 VAL A N 1
ATOM 1435 C CA . VAL A 1 191 ? -10.661 -8.805 1.997 1.00 96.44 191 VAL A CA 1
ATOM 1436 C C . VAL A 1 191 ? -11.216 -8.298 3.329 1.00 96.44 191 VAL A C 1
ATOM 1438 O O . VAL A 1 191 ? -11.863 -7.245 3.394 1.00 96.44 191 VAL A O 1
ATOM 1441 N N . ASN A 1 192 ? -10.987 -9.057 4.391 1.00 96.19 192 ASN A N 1
ATOM 1442 C CA . ASN A 1 192 ? -11.311 -8.707 5.767 1.00 96.19 192 ASN A CA 1
ATOM 1443 C C . ASN A 1 192 ? -10.053 -8.293 6.527 1.00 96.19 192 ASN A C 1
ATOM 1445 O O . ASN A 1 192 ? -8.935 -8.608 6.132 1.00 96.19 192 ASN A O 1
ATOM 1449 N N . LYS A 1 193 ? -10.244 -7.620 7.665 1.00 95.56 193 LYS A N 1
ATOM 1450 C CA . LYS A 1 193 ? -9.146 -7.325 8.588 1.00 95.56 193 LYS A CA 1
ATOM 1451 C C . LYS A 1 193 ? -8.397 -8.612 8.951 1.00 95.56 193 LYS A C 1
ATOM 1453 O O . LYS A 1 193 ? -9.017 -9.563 9.419 1.00 95.56 193 LYS A O 1
ATOM 1458 N N . GLY A 1 194 ? -7.072 -8.572 8.853 1.00 96.88 194 GLY A N 1
ATOM 1459 C CA . GLY A 1 194 ? -6.188 -9.668 9.235 1.00 96.88 194 GLY A CA 1
ATOM 1460 C C . GLY A 1 194 ? -6.013 -10.735 8.158 1.00 96.88 194 GLY A C 1
ATOM 1461 O O . GLY A 1 194 ? -5.189 -11.623 8.355 1.00 96.88 194 GLY A O 1
ATOM 1462 N N . ASP A 1 195 ? -6.725 -10.643 7.029 1.00 98.25 195 ASP A N 1
ATOM 1463 C CA . ASP A 1 195 ? -6.452 -11.502 5.879 1.00 98.25 195 ASP A CA 1
ATOM 1464 C C . ASP A 1 195 ? -5.006 -11.275 5.415 1.00 98.25 195 ASP A C 1
ATOM 1466 O O . ASP A 1 195 ? -4.533 -10.133 5.335 1.00 98.25 195 ASP A O 1
ATOM 1470 N N . ALA A 1 196 ? -4.301 -12.366 5.118 1.00 98.12 196 ALA A N 1
ATOM 1471 C CA . ALA A 1 196 ? -2.976 -12.300 4.523 1.00 98.12 196 ALA A CA 1
ATOM 1472 C C . ALA A 1 196 ? -3.090 -11.763 3.092 1.00 98.12 196 ALA A C 1
ATOM 1474 O O . ALA A 1 196 ? -3.883 -12.250 2.290 1.00 98.12 196 ALA A O 1
ATOM 1475 N N . ILE A 1 197 ? -2.299 -10.740 2.783 1.00 98.44 197 ILE A N 1
ATOM 1476 C CA . ILE A 1 197 ? -2.218 -10.154 1.443 1.00 98.44 197 ILE A CA 1
ATOM 1477 C C . ILE A 1 197 ? -1.044 -10.749 0.678 1.00 98.44 197 ILE A C 1
ATOM 1479 O O . ILE A 1 197 ? -1.140 -11.017 -0.514 1.00 98.44 197 ILE A O 1
ATOM 1483 N N . GLY A 1 198 ? 0.076 -10.941 1.360 1.00 97.25 198 GLY A N 1
ATOM 1484 C CA . GLY A 1 198 ? 1.322 -11.387 0.763 1.00 97.25 198 GLY A CA 1
ATOM 1485 C C . GLY A 1 198 ? 2.441 -11.347 1.788 1.00 97.25 198 GLY A C 1
ATOM 1486 O O . GLY A 1 198 ? 2.194 -11.190 2.987 1.00 97.25 198 GLY A O 1
ATOM 1487 N N . ALA A 1 199 ? 3.679 -11.461 1.327 1.00 95.88 199 ALA A N 1
ATOM 1488 C CA . ALA A 1 199 ? 4.836 -11.449 2.210 1.00 95.88 199 ALA A CA 1
ATOM 1489 C C . ALA A 1 199 ? 6.019 -10.700 1.595 1.00 95.88 199 ALA A C 1
ATOM 1491 O O . ALA A 1 199 ? 6.183 -10.684 0.373 1.00 95.88 199 ALA A O 1
ATOM 1492 N N . ALA A 1 200 ? 6.839 -10.081 2.447 1.00 91.62 200 ALA A N 1
ATOM 1493 C CA . ALA A 1 200 ? 8.007 -9.315 2.018 1.00 91.62 200 ALA A CA 1
ATOM 1494 C C . ALA A 1 200 ? 9.108 -9.224 3.086 1.00 91.62 200 ALA A C 1
ATOM 1496 O O . ALA A 1 200 ? 8.825 -9.215 4.288 1.00 91.62 200 ALA A O 1
ATOM 1497 N N . ASP A 1 201 ? 10.360 -9.053 2.653 1.00 86.19 201 ASP A N 1
ATOM 1498 C CA . ASP A 1 201 ? 11.477 -8.513 3.453 1.00 86.19 201 ASP A CA 1
ATOM 1499 C C . ASP A 1 201 ? 11.391 -6.974 3.544 1.00 86.19 201 ASP A C 1
ATOM 1501 O O . ASP A 1 201 ? 12.285 -6.212 3.154 1.00 86.19 201 ASP A O 1
ATOM 1505 N N . GLY A 1 202 ? 10.247 -6.525 4.051 1.00 86.69 202 GLY A N 1
ATOM 1506 C CA . GLY A 1 202 ? 9.869 -5.129 4.183 1.00 86.69 202 GLY A CA 1
ATOM 1507 C C . GLY A 1 202 ? 9.176 -4.553 2.950 1.00 86.69 202 GLY A C 1
ATOM 1508 O O . GLY A 1 202 ? 9.598 -4.751 1.813 1.00 86.69 202 GLY A O 1
ATOM 1509 N N . PHE A 1 203 ? 8.130 -3.779 3.201 1.00 91.19 203 PHE A N 1
ATOM 1510 C CA . PHE A 1 203 ? 7.211 -3.262 2.192 1.00 91.19 203 PHE A CA 1
ATOM 1511 C C . PHE A 1 203 ? 6.781 -1.839 2.542 1.00 91.19 203 PHE A C 1
ATOM 1513 O O . PHE A 1 203 ? 6.928 -1.388 3.682 1.00 91.19 203 PHE A O 1
ATOM 1520 N N . ASN A 1 204 ? 6.281 -1.120 1.549 1.00 90.62 204 ASN A N 1
ATOM 1521 C CA . ASN A 1 204 ? 5.831 0.254 1.690 1.00 90.62 204 ASN A CA 1
ATOM 1522 C C . ASN A 1 204 ? 4.317 0.275 1.925 1.00 90.62 204 ASN A C 1
ATOM 1524 O O . ASN A 1 204 ? 3.587 -0.529 1.348 1.00 90.62 204 ASN A O 1
ATOM 1528 N N . VAL A 1 205 ? 3.850 1.211 2.744 1.00 93.44 205 VAL A N 1
ATOM 1529 C CA . VAL A 1 205 ? 2.433 1.485 2.976 1.00 93.44 205 VAL A CA 1
ATOM 1530 C C . VAL A 1 205 ? 2.177 2.950 2.665 1.00 93.44 205 VAL A C 1
ATOM 1532 O O . VAL A 1 205 ? 2.730 3.835 3.326 1.00 93.44 205 VAL A O 1
ATOM 1535 N N . GLY A 1 206 ? 1.327 3.199 1.674 1.00 91.06 206 GLY A N 1
ATOM 1536 C CA . GLY A 1 206 ? 0.820 4.533 1.376 1.00 91.06 206 GLY A CA 1
ATOM 1537 C C . GLY A 1 206 ? -0.664 4.650 1.694 1.00 91.06 206 GLY A C 1
ATOM 1538 O O . GLY A 1 206 ? -1.410 3.689 1.522 1.00 91.06 206 GLY A O 1
ATOM 1539 N N . LEU A 1 207 ? -1.093 5.821 2.168 1.00 93.19 207 LEU A N 1
ATOM 1540 C CA . LEU A 1 207 ? -2.488 6.121 2.497 1.00 93.19 207 LEU A CA 1
ATOM 1541 C C . LEU A 1 207 ? -2.885 7.479 1.938 1.00 93.19 207 LEU A C 1
ATOM 1543 O O . LEU A 1 207 ? -2.133 8.442 2.067 1.00 93.19 207 LEU A O 1
ATOM 1547 N N . HIS A 1 208 ? -4.100 7.551 1.405 1.00 90.81 208 HIS A N 1
ATOM 1548 C CA . HIS A 1 208 ? -4.748 8.759 0.922 1.00 90.81 208 HIS A CA 1
ATOM 1549 C C . HIS A 1 208 ? -6.117 8.925 1.568 1.00 90.81 208 HIS A C 1
ATOM 1551 O O . HIS A 1 208 ? -6.956 8.020 1.511 1.00 90.81 208 HIS A O 1
ATOM 1557 N N . ASP A 1 209 ? -6.351 10.114 2.114 1.00 92.00 209 ASP A N 1
ATOM 1558 C CA . ASP A 1 209 ? -7.664 10.535 2.589 1.00 92.00 209 ASP A CA 1
ATOM 1559 C C . ASP A 1 209 ? -8.238 11.591 1.642 1.00 92.00 209 ASP A C 1
ATOM 1561 O O . ASP A 1 209 ? -7.869 12.767 1.667 1.00 92.00 209 ASP A O 1
ATOM 1565 N N . LEU A 1 210 ? -9.160 11.149 0.790 1.00 89.69 210 LEU A N 1
ATOM 1566 C CA . LEU A 1 210 ? -9.820 11.967 -0.221 1.00 89.69 210 LEU A CA 1
ATOM 1567 C C . LEU A 1 210 ? -10.843 12.950 0.362 1.00 89.69 210 LEU A C 1
ATOM 1569 O O . LEU A 1 210 ? -11.279 13.855 -0.350 1.00 89.69 210 LEU A O 1
ATOM 1573 N N . ALA A 1 211 ? -11.224 12.802 1.633 1.00 90.00 211 ALA A N 1
ATOM 1574 C CA . ALA A 1 211 ? -12.078 13.763 2.327 1.00 90.00 211 ALA A CA 1
ATOM 1575 C C . ALA A 1 211 ? -11.260 14.873 2.994 1.00 90.00 211 ALA A C 1
ATOM 1577 O O . ALA A 1 211 ? -11.742 15.998 3.126 1.00 90.00 211 ALA A O 1
ATOM 1578 N N . ALA A 1 212 ? -10.024 14.583 3.398 1.00 87.06 212 ALA A N 1
ATOM 1579 C CA . ALA A 1 212 ? -9.168 15.564 4.041 1.00 87.06 212 ALA A CA 1
ATOM 1580 C C . ALA A 1 212 ? -8.693 16.635 3.048 1.00 87.06 212 ALA A C 1
ATOM 1582 O O . ALA A 1 212 ? -8.399 16.338 1.890 1.00 87.06 212 ALA A O 1
ATOM 1583 N N . SER A 1 213 ? -8.573 17.884 3.509 1.00 85.56 213 SER A N 1
ATOM 1584 C CA . SER A 1 213 ? -8.064 18.987 2.687 1.00 85.56 213 SER A CA 1
ATOM 1585 C C . SER A 1 213 ? -6.702 18.631 2.080 1.00 85.56 213 SER A C 1
ATOM 1587 O O . SER A 1 213 ? -5.834 18.157 2.821 1.00 85.56 213 SER A O 1
ATOM 1589 N N . PRO A 1 214 ? -6.481 18.848 0.772 1.00 82.00 214 PRO A N 1
ATOM 1590 C CA . PRO A 1 214 ? -5.158 18.695 0.179 1.00 82.00 214 PRO A CA 1
ATOM 1591 C C . PRO A 1 214 ? -4.106 19.464 0.980 1.00 82.00 214 PRO A C 1
ATOM 1593 O O . PRO A 1 214 ? -4.396 20.526 1.538 1.00 82.00 214 PRO A O 1
ATOM 1596 N N . ALA A 1 215 ? -2.896 18.920 1.061 1.00 76.00 215 ALA A N 1
ATOM 1597 C CA . ALA A 1 215 ? -1.769 19.631 1.638 1.00 76.00 215 ALA A CA 1
ATOM 1598 C C . ALA A 1 215 ? -1.561 20.960 0.894 1.00 76.00 215 ALA A C 1
ATOM 1600 O O . ALA A 1 215 ? -1.705 21.033 -0.329 1.00 76.00 215 ALA A O 1
ATOM 1601 N N . ALA A 1 216 ? -1.257 22.015 1.650 1.00 72.69 216 ALA A N 1
ATOM 1602 C CA . ALA A 1 216 ? -1.011 23.345 1.110 1.00 72.69 216 ALA A CA 1
ATOM 1603 C C . ALA A 1 216 ? 0.390 23.395 0.490 1.00 72.69 216 ALA A C 1
ATOM 1605 O O . ALA A 1 216 ? 1.351 23.814 1.125 1.00 72.69 216 ALA A O 1
ATOM 1606 N N . PHE A 1 217 ? 0.485 22.894 -0.733 1.00 68.88 217 PHE A N 1
ATOM 1607 C CA . PHE A 1 217 ? 1.665 22.980 -1.581 1.00 68.88 217 PHE A CA 1
ATOM 1608 C C . PHE A 1 217 ? 1.658 24.310 -2.334 1.00 68.88 217 PHE A C 1
ATOM 1610 O O . PHE A 1 217 ? 0.604 24.735 -2.808 1.00 68.88 217 PHE A O 1
ATOM 1617 N N . GLU A 1 218 ? 2.816 24.959 -2.461 1.00 66.06 218 GLU A N 1
ATOM 1618 C CA . GLU A 1 218 ? 2.994 26.117 -3.347 1.00 66.06 218 GLU A CA 1
ATOM 1619 C C . GLU A 1 218 ? 2.707 25.725 -4.809 1.00 66.06 218 GLU A C 1
ATOM 1621 O O . GLU A 1 218 ? 2.199 26.539 -5.583 1.00 66.06 218 GLU A O 1
ATOM 1626 N N . ARG A 1 219 ? 2.996 24.469 -5.192 1.00 65.94 219 ARG A N 1
ATOM 1627 C CA . ARG A 1 219 ? 2.801 23.938 -6.554 1.00 65.94 219 ARG A CA 1
ATOM 1628 C C . ARG A 1 219 ? 2.035 22.608 -6.565 1.00 65.94 219 ARG A C 1
ATOM 1630 O O . ARG A 1 219 ? 2.603 21.575 -6.942 1.00 65.94 219 ARG A O 1
ATOM 1637 N N . PRO A 1 220 ? 0.743 22.597 -6.178 1.00 66.62 220 PRO A N 1
ATOM 1638 C CA . PRO A 1 220 ? -0.047 21.374 -6.013 1.00 66.62 220 PRO A CA 1
ATOM 1639 C C . PRO A 1 220 ? -0.152 20.540 -7.299 1.00 66.62 220 PRO A C 1
ATOM 1641 O O . PRO A 1 220 ? -0.279 19.316 -7.231 1.00 66.62 220 PRO A O 1
ATOM 1644 N N . GLU A 1 221 ? -0.026 21.162 -8.475 1.00 66.94 221 GLU A N 1
ATOM 1645 C CA . GLU A 1 221 ? -0.048 20.484 -9.773 1.00 66.94 221 GLU A CA 1
ATOM 1646 C C . GLU A 1 221 ? 1.029 19.393 -9.900 1.00 66.94 221 GLU A C 1
ATOM 1648 O O . GLU A 1 221 ? 0.787 18.366 -10.536 1.00 66.94 221 GLU A O 1
ATOM 1653 N N . ARG A 1 222 ? 2.181 19.564 -9.235 1.00 62.72 222 ARG A N 1
ATOM 1654 C CA . ARG A 1 222 ? 3.312 18.616 -9.251 1.00 62.72 222 ARG A CA 1
ATOM 1655 C C . ARG A 1 222 ? 3.023 17.321 -8.501 1.00 62.72 222 ARG A C 1
ATOM 1657 O O . ARG A 1 222 ? 3.605 16.285 -8.798 1.00 62.72 222 ARG A O 1
ATOM 1664 N N . TYR A 1 223 ? 2.111 17.398 -7.545 1.00 63.38 223 TYR A N 1
ATOM 1665 C CA . TYR A 1 223 ? 1.735 16.320 -6.636 1.00 63.38 223 TYR A CA 1
ATOM 1666 C C . TYR A 1 223 ? 0.487 15.574 -7.125 1.00 63.38 223 TYR A C 1
ATOM 1668 O O . TYR A 1 223 ? 0.162 14.495 -6.631 1.00 63.38 223 TYR A O 1
ATOM 1676 N N . SER A 1 224 ? -0.182 16.121 -8.145 1.00 59.59 224 SER A N 1
ATOM 1677 C CA . SER A 1 224 ? -1.245 15.437 -8.889 1.00 59.59 224 SER A CA 1
ATOM 1678 C C . SER A 1 224 ? -0.713 14.540 -10.017 1.00 59.59 224 SER A C 1
ATOM 1680 O O . SER A 1 224 ? -1.490 14.039 -10.829 1.00 59.59 224 SER A O 1
ATOM 1682 N N . ALA A 1 225 ? 0.611 14.359 -10.108 1.00 53.12 225 ALA A N 1
ATOM 1683 C CA . ALA A 1 225 ? 1.239 13.661 -11.216 1.00 53.12 225 ALA A CA 1
ATOM 1684 C C . ALA A 1 225 ? 0.781 12.199 -11.282 1.00 53.12 225 ALA A C 1
ATOM 1686 O O . ALA A 1 225 ? 1.066 11.399 -10.396 1.00 53.12 225 ALA A O 1
ATOM 1687 N N . ASN A 1 226 ? 0.128 11.845 -12.389 1.00 56.53 226 ASN A N 1
ATOM 1688 C CA . ASN A 1 226 ? 0.067 10.469 -12.845 1.00 56.53 226 ASN A CA 1
ATOM 1689 C C . ASN A 1 226 ? 1.462 10.139 -13.412 1.00 56.53 226 ASN A C 1
ATOM 1691 O O . ASN A 1 226 ? 1.781 10.639 -14.499 1.00 56.53 226 ASN A O 1
ATOM 1695 N N . PRO A 1 227 ? 2.308 9.338 -12.726 1.00 53.47 227 PRO A N 1
ATOM 1696 C CA . PRO A 1 227 ? 3.638 8.972 -13.237 1.00 53.47 227 PRO A CA 1
ATOM 1697 C C . PRO A 1 227 ? 3.559 8.260 -14.597 1.00 53.47 227 PRO A C 1
ATOM 1699 O O . PRO A 1 227 ? 4.546 8.140 -15.316 1.00 53.47 227 PRO A O 1
ATOM 1702 N N . TYR A 1 228 ? 2.355 7.845 -14.976 1.00 55.75 228 TYR A N 1
ATOM 1703 C CA . TYR A 1 228 ? 2.027 7.106 -16.173 1.00 55.75 228 TYR A CA 1
ATOM 1704 C C . TYR A 1 228 ? 1.343 7.965 -17.246 1.00 55.75 228 TYR A C 1
ATOM 1706 O O . TYR A 1 228 ? 1.013 7.462 -18.310 1.00 55.75 228 TYR A O 1
ATOM 1714 N N . ALA A 1 229 ? 1.173 9.276 -17.021 1.00 52.59 229 ALA A N 1
ATOM 1715 C CA . ALA A 1 229 ? 0.673 10.200 -18.045 1.00 52.59 229 ALA A CA 1
ATOM 1716 C C . ALA A 1 229 ? 1.696 10.492 -19.160 1.00 52.59 229 ALA A C 1
ATOM 1718 O O . ALA A 1 229 ? 1.308 10.964 -20.226 1.00 52.59 229 ALA A O 1
ATOM 1719 N N . ARG A 1 230 ? 2.995 10.248 -18.915 1.00 48.06 230 ARG A N 1
ATOM 1720 C CA . ARG A 1 230 ? 4.073 10.402 -19.915 1.00 48.06 230 ARG A CA 1
ATOM 1721 C C . ARG A 1 230 ? 4.660 9.074 -20.394 1.00 48.06 230 ARG A C 1
ATOM 1723 O O . ARG A 1 230 ? 5.253 9.035 -21.469 1.00 48.06 230 ARG A O 1
ATOM 1730 N N . ALA A 1 231 ? 4.519 8.007 -19.607 1.00 44.41 231 ALA A N 1
ATOM 1731 C CA . ALA A 1 231 ? 4.890 6.670 -20.041 1.00 44.41 231 ALA A CA 1
ATOM 1732 C C . ALA A 1 231 ? 3.875 6.191 -21.083 1.00 44.41 231 ALA A C 1
ATOM 1734 O O . ALA A 1 231 ? 2.696 6.517 -21.003 1.00 44.41 231 ALA A O 1
ATOM 1735 N N . ALA A 1 232 ? 4.350 5.438 -22.064 1.00 46.97 232 ALA A N 1
ATOM 1736 C CA . ALA A 1 232 ? 3.583 4.775 -23.107 1.00 46.97 232 ALA A CA 1
ATOM 1737 C C . ALA A 1 232 ? 2.528 3.804 -22.530 1.00 46.97 232 ALA A C 1
ATOM 1739 O O . ALA A 1 232 ? 2.688 2.590 -22.587 1.00 46.97 232 ALA A O 1
ATOM 1740 N N . VAL A 1 233 ? 1.457 4.326 -21.935 1.00 53.94 233 VAL A N 1
ATOM 1741 C CA . VAL A 1 233 ? 0.279 3.564 -21.521 1.00 53.94 233 VAL A CA 1
ATOM 1742 C C . VAL A 1 233 ? -0.684 3.580 -22.698 1.00 53.94 233 VAL A C 1
ATOM 1744 O O . VAL A 1 233 ? -1.669 4.312 -22.702 1.00 53.94 233 VAL A O 1
ATOM 1747 N N . PHE A 1 234 ? -0.334 2.870 -23.767 1.00 54.59 234 PHE A N 1
ATOM 1748 C CA . PHE A 1 234 ? -1.142 2.929 -24.982 1.00 54.59 234 PHE A CA 1
ATOM 1749 C C . PHE A 1 234 ? -2.462 2.150 -24.852 1.00 54.59 234 PHE A C 1
ATOM 1751 O O . PHE A 1 234 ? -3.410 2.520 -25.537 1.00 54.59 234 PHE A O 1
ATOM 1758 N N . ASP A 1 235 ? -2.570 1.198 -23.910 1.00 64.81 235 ASP A N 1
ATOM 1759 C CA . ASP A 1 235 ? -3.714 0.270 -23.866 1.00 64.81 235 ASP A CA 1
ATOM 1760 C C . ASP A 1 235 ? -4.416 0.098 -22.503 1.00 64.81 235 ASP A C 1
ATOM 1762 O O . ASP A 1 235 ? -5.490 -0.499 -22.463 1.00 64.81 235 ASP A O 1
ATOM 1766 N N . ALA A 1 236 ? -3.893 0.633 -21.390 1.00 72.44 236 ALA A N 1
ATOM 1767 C CA . ALA A 1 236 ? -4.539 0.413 -20.089 1.00 72.44 236 ALA A CA 1
ATOM 1768 C C . ALA A 1 236 ? -5.867 1.197 -19.961 1.00 72.44 236 ALA A C 1
ATOM 1770 O O . ALA A 1 236 ? -5.897 2.407 -20.230 1.00 72.44 236 ALA A O 1
ATOM 1771 N N . PRO A 1 237 ? -6.960 0.574 -19.477 1.00 81.06 237 PRO A N 1
ATOM 1772 C CA . PRO A 1 237 ? -8.235 1.222 -19.252 1.00 81.06 237 PRO A CA 1
ATOM 1773 C C . PRO A 1 237 ? -8.101 2.470 -18.372 1.00 81.06 237 PRO A C 1
ATOM 1775 O O . PRO A 1 237 ? -7.413 2.448 -17.344 1.00 81.06 237 PRO A O 1
ATOM 1778 N N . PRO A 1 238 ? -8.834 3.556 -18.682 1.00 83.06 238 PRO A N 1
ATOM 1779 C CA . PRO A 1 238 ? -8.866 4.743 -17.831 1.00 83.06 238 PRO A CA 1
ATOM 1780 C C . PRO A 1 238 ? -9.271 4.451 -16.377 1.00 83.06 238 PRO A C 1
ATOM 1782 O O . PRO A 1 238 ? -8.854 5.164 -15.462 1.00 83.06 238 PRO A O 1
ATOM 1785 N N . SER A 1 239 ? -10.082 3.414 -16.150 1.00 86.25 239 SER A N 1
ATOM 1786 C CA . SER A 1 239 ? -10.481 2.961 -14.815 1.00 86.25 239 SER A CA 1
ATOM 1787 C C . SER A 1 239 ? -9.314 2.345 -14.037 1.00 86.25 239 SER A C 1
ATOM 1789 O O . SER A 1 239 ? -9.095 2.735 -12.890 1.00 86.25 239 SER A O 1
ATOM 1791 N N . LEU A 1 240 ? -8.498 1.504 -14.681 1.00 86.56 240 LEU A N 1
ATOM 1792 C CA . LEU A 1 240 ? -7.269 0.955 -14.107 1.00 86.56 240 LEU A CA 1
ATOM 1793 C C . LEU A 1 240 ? -6.282 2.071 -13.751 1.00 86.56 240 LEU A C 1
ATOM 1795 O O . LEU A 1 240 ? -5.817 2.145 -12.615 1.00 86.56 240 LEU A O 1
ATOM 1799 N N . LEU A 1 241 ? -6.041 3.007 -14.674 1.00 82.75 241 LEU A N 1
ATOM 1800 C CA . LEU A 1 241 ? -5.182 4.171 -14.430 1.00 82.75 241 LEU A CA 1
ATOM 1801 C C . LEU A 1 241 ? -5.624 4.982 -13.210 1.00 82.75 241 LEU A C 1
ATOM 1803 O O . LEU A 1 241 ? -4.803 5.380 -12.383 1.00 82.75 241 LEU A O 1
ATOM 1807 N N . LYS A 1 242 ? -6.932 5.205 -13.074 1.00 84.31 242 LYS A N 1
ATOM 1808 C CA . LYS A 1 242 ? -7.521 5.878 -11.914 1.00 84.31 242 LYS A CA 1
ATOM 1809 C C . LYS A 1 242 ? -7.380 5.060 -10.625 1.00 84.31 242 LYS A C 1
ATOM 1811 O O . LYS A 1 242 ? -7.280 5.653 -9.552 1.00 84.31 242 LYS A O 1
ATOM 1816 N N . ALA A 1 243 ? -7.405 3.731 -10.707 1.00 86.88 243 ALA A N 1
ATOM 1817 C CA . ALA A 1 243 ? -7.257 2.852 -9.552 1.00 86.88 243 ALA A CA 1
ATOM 1818 C C . ALA A 1 243 ? -5.825 2.850 -8.993 1.00 86.88 243 ALA A C 1
ATOM 1820 O O . ALA A 1 243 ? -5.674 2.792 -7.773 1.00 86.88 243 ALA A O 1
ATOM 1821 N N . ILE A 1 244 ? -4.807 2.965 -9.856 1.00 83.88 244 ILE A N 1
ATOM 1822 C CA . ILE A 1 244 ? -3.383 2.887 -9.474 1.00 83.88 244 ILE A CA 1
ATOM 1823 C C . ILE A 1 244 ? -2.697 4.246 -9.293 1.00 83.88 244 ILE A C 1
ATOM 1825 O O . ILE A 1 244 ? -1.590 4.301 -8.763 1.00 83.88 244 ILE A O 1
ATOM 1829 N N . THR A 1 245 ? -3.313 5.345 -9.740 1.00 79.75 245 THR A N 1
ATOM 1830 C CA . THR A 1 245 ? -2.722 6.688 -9.631 1.00 79.75 245 THR A CA 1
ATOM 1831 C C . THR A 1 245 ? -3.034 7.314 -8.262 1.00 79.75 245 THR A C 1
ATOM 1833 O O . THR A 1 245 ? -4.200 7.622 -7.991 1.00 79.75 245 THR A O 1
ATOM 1836 N N . PRO A 1 246 ? -2.028 7.547 -7.396 1.00 76.56 246 PRO A N 1
ATOM 1837 C CA . PRO A 1 246 ? -2.220 8.220 -6.114 1.00 76.56 246 PRO A CA 1
ATOM 1838 C C . PRO A 1 246 ? -2.397 9.741 -6.272 1.00 76.56 246 PRO A C 1
ATOM 1840 O O .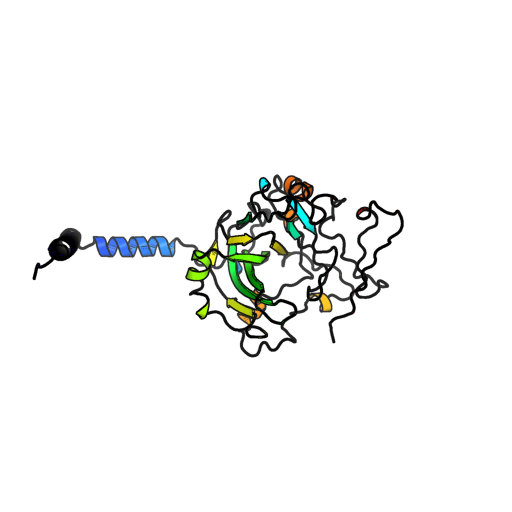 PRO A 1 246 ? -1.757 10.365 -7.113 1.00 76.56 246 PRO A O 1
ATOM 1843 N N . ASP A 1 247 ? -3.207 10.360 -5.407 1.00 78.88 247 ASP A N 1
ATOM 1844 C CA . ASP A 1 247 ? -3.236 11.822 -5.228 1.00 78.88 247 ASP A CA 1
ATOM 1845 C C . ASP A 1 247 ? -2.341 12.190 -4.041 1.00 78.88 247 ASP A C 1
ATOM 1847 O O . ASP A 1 247 ? -2.793 12.232 -2.893 1.00 78.88 247 ASP A O 1
ATOM 1851 N N . THR A 1 248 ? -1.056 12.438 -4.304 1.00 77.12 248 THR A N 1
ATOM 1852 C CA . THR A 1 248 ? -0.067 12.637 -3.229 1.00 77.12 248 THR A CA 1
ATOM 1853 C C . THR A 1 248 ? -0.337 13.886 -2.383 1.00 77.12 248 THR A C 1
ATOM 1855 O O . THR A 1 248 ? 0.060 13.930 -1.220 1.00 77.12 248 THR A O 1
ATOM 1858 N N . SER A 1 249 ? -1.116 14.856 -2.883 1.00 77.12 249 SER A N 1
ATOM 1859 C CA . SER A 1 249 ? -1.582 16.000 -2.080 1.00 77.12 249 SER A CA 1
ATOM 1860 C C . SER A 1 249 ? -2.485 15.596 -0.916 1.00 77.12 249 SER A C 1
ATOM 1862 O O . SER A 1 249 ? -2.600 16.303 0.089 1.00 77.12 249 SER A O 1
ATOM 1864 N N . ARG A 1 250 ? -3.091 14.416 -1.010 1.00 86.25 250 ARG A N 1
ATOM 1865 C CA . ARG A 1 250 ? -3.972 13.841 0.006 1.00 86.25 250 ARG A CA 1
ATOM 1866 C C . ARG A 1 250 ? -3.336 12.696 0.766 1.00 86.25 250 ARG A C 1
ATOM 1868 O O . ARG A 1 250 ? -4.016 12.030 1.549 1.00 86.25 250 ARG A O 1
ATOM 1875 N N . ALA A 1 251 ? -2.041 12.478 0.568 1.00 84.38 251 ALA A N 1
ATOM 1876 C CA . ALA A 1 251 ? -1.308 11.486 1.316 1.00 84.38 251 ALA A CA 1
ATOM 1877 C C . ALA A 1 251 ? -1.320 11.816 2.819 1.00 84.38 251 ALA A C 1
ATOM 1879 O O . ALA A 1 251 ? -1.264 12.980 3.238 1.00 84.38 251 ALA A O 1
ATOM 1880 N N . ARG A 1 252 ? -1.417 10.781 3.651 1.00 87.62 252 ARG A N 1
ATOM 1881 C CA . ARG A 1 252 ? -1.417 10.871 5.118 1.00 87.62 252 ARG A CA 1
ATOM 1882 C C . ARG A 1 252 ? -0.538 9.782 5.709 1.00 87.62 252 ARG A C 1
ATOM 1884 O O . ARG A 1 252 ? -0.284 8.783 5.043 1.00 87.62 252 ARG A O 1
ATOM 1891 N N . CYS A 1 253 ? -0.119 9.957 6.966 1.00 87.25 253 CYS A N 1
ATOM 1892 C CA . CYS A 1 253 ? 0.583 8.881 7.652 1.00 87.25 253 CYS A CA 1
ATOM 1893 C C . CYS A 1 253 ? -0.375 7.715 7.900 1.00 87.25 253 CYS A C 1
ATOM 1895 O O . CYS A 1 253 ? -1.376 7.910 8.591 1.00 87.25 253 CYS A O 1
ATOM 1897 N N . PRO A 1 254 ? -0.075 6.498 7.413 1.00 91.81 254 PRO A N 1
ATOM 1898 C CA . PRO A 1 254 ? -0.925 5.342 7.674 1.00 91.81 254 PRO A CA 1
ATOM 1899 C C . PRO A 1 254 ? -1.072 5.031 9.171 1.00 91.81 254 PRO A C 1
ATOM 1901 O O . PRO A 1 254 ? -2.122 4.554 9.591 1.00 91.81 254 PRO A O 1
ATOM 1904 N N . ILE A 1 255 ? -0.053 5.339 9.988 1.00 91.25 255 ILE A N 1
ATOM 1905 C CA . ILE A 1 255 ? -0.087 5.130 11.447 1.00 91.25 255 ILE A CA 1
ATOM 1906 C C . ILE A 1 255 ? -1.200 5.956 12.099 1.00 91.25 255 ILE A C 1
ATOM 1908 O O . ILE A 1 255 ? -1.879 5.447 12.985 1.00 91.25 255 ILE A O 1
ATOM 1912 N N . ASP A 1 256 ? -1.459 7.180 11.627 1.00 90.94 256 ASP A N 1
ATOM 1913 C CA . ASP A 1 256 ? -2.487 8.065 12.202 1.00 90.94 256 ASP A CA 1
ATOM 1914 C C . ASP A 1 256 ? -3.908 7.485 12.070 1.00 90.94 256 ASP A C 1
ATOM 1916 O O . ASP A 1 256 ? -4.812 7.887 12.809 1.00 90.94 256 ASP A O 1
ATOM 1920 N N . TYR A 1 257 ? -4.099 6.526 11.156 1.00 92.81 257 TYR A N 1
ATOM 1921 C CA . TYR A 1 257 ? -5.376 5.878 10.850 1.00 92.81 257 TYR A CA 1
ATOM 1922 C C . TYR A 1 257 ? -5.540 4.502 11.513 1.00 92.81 257 TYR A C 1
ATOM 1924 O O . TYR A 1 257 ? -6.619 3.918 11.409 1.00 92.81 257 TYR A O 1
ATOM 1932 N N . LEU A 1 258 ? -4.513 3.998 12.213 1.00 93.06 258 LEU A N 1
ATOM 1933 C CA . LEU A 1 258 ? -4.607 2.788 13.038 1.00 93.06 258 LEU A CA 1
ATOM 1934 C C . LEU A 1 258 ? -5.522 2.999 14.261 1.00 93.06 258 LEU A C 1
ATOM 1936 O O . LEU A 1 258 ? -5.729 4.144 14.685 1.00 93.06 258 LEU A O 1
ATOM 1940 N N . PRO A 1 259 ? -6.027 1.912 14.880 1.00 92.19 259 PRO A N 1
ATOM 1941 C CA . PRO A 1 259 ? -6.681 1.971 16.187 1.00 92.19 259 PRO A CA 1
ATOM 1942 C C . PRO A 1 259 ? -5.844 2.735 17.222 1.00 92.19 259 PRO A C 1
ATOM 1944 O O . PRO A 1 259 ? -4.617 2.657 17.215 1.00 92.19 259 PRO A O 1
ATOM 1947 N N . LYS A 1 260 ? -6.491 3.511 18.102 1.00 91.06 260 LYS A N 1
ATOM 1948 C CA . LYS A 1 260 ? -5.806 4.461 19.004 1.00 91.06 260 LYS A CA 1
ATOM 1949 C C . LYS A 1 260 ? -4.799 3.814 19.956 1.00 91.06 260 LYS A C 1
ATOM 1951 O O . LYS A 1 260 ? -3.824 4.457 20.331 1.00 91.06 260 LYS A O 1
ATOM 1956 N N . ASP A 1 261 ? -5.038 2.569 20.326 1.00 91.06 261 ASP A N 1
ATOM 1957 C CA . ASP A 1 261 ? -4.165 1.709 21.119 1.00 91.06 261 ASP A CA 1
ATOM 1958 C C . ASP A 1 261 ? -2.957 1.174 20.328 1.00 91.06 261 ASP A C 1
ATOM 1960 O O . ASP A 1 261 ? -1.880 1.009 20.897 1.00 91.06 261 ASP A O 1
ATOM 1964 N N . GLU A 1 262 ? -3.091 0.998 19.013 1.00 91.44 262 GLU A N 1
ATOM 1965 C CA . GLU A 1 262 ? -2.011 0.580 18.107 1.00 91.44 262 GLU A CA 1
ATOM 1966 C C . GLU A 1 262 ? -1.098 1.746 17.691 1.00 91.44 262 GLU A C 1
ATOM 1968 O O . GLU A 1 262 ? 0.113 1.565 17.540 1.00 91.44 262 GLU A O 1
ATOM 1973 N N . GLN A 1 263 ? -1.641 2.963 17.540 1.00 90.81 263 GLN A N 1
ATOM 1974 C CA . GLN A 1 263 ? -0.875 4.155 17.133 1.00 90.81 263 GLN A CA 1
ATOM 1975 C C . GLN A 1 263 ? 0.439 4.345 17.919 1.00 90.81 263 GLN A C 1
ATOM 1977 O O . GLN A 1 263 ? 1.483 4.460 17.274 1.00 90.81 263 GLN A O 1
ATOM 1982 N N . PRO A 1 264 ? 0.463 4.351 19.271 1.00 89.12 264 PRO A N 1
ATOM 1983 C CA . PRO A 1 264 ? 1.707 4.544 20.020 1.00 89.12 264 PRO A CA 1
ATOM 1984 C C . PRO A 1 264 ? 2.706 3.393 19.840 1.00 89.12 264 PRO A C 1
ATOM 1986 O O . PRO A 1 264 ? 3.914 3.630 19.851 1.00 89.12 264 PRO A O 1
ATOM 1989 N N . ILE A 1 265 ? 2.225 2.162 19.642 1.00 91.06 265 ILE A N 1
ATOM 1990 C CA . ILE A 1 265 ? 3.067 0.975 19.444 1.00 91.06 265 ILE A CA 1
ATOM 1991 C C . ILE A 1 265 ? 3.809 1.085 18.107 1.00 91.06 265 ILE A C 1
ATOM 1993 O O . ILE A 1 265 ? 5.029 0.915 18.043 1.00 91.06 265 ILE A O 1
ATOM 1997 N N . TRP A 1 266 ? 3.081 1.433 17.046 1.00 91.00 266 TRP A N 1
ATOM 1998 C CA . TRP A 1 266 ? 3.641 1.635 15.712 1.00 91.00 266 TRP A CA 1
ATOM 1999 C C . TRP A 1 266 ? 4.505 2.895 15.631 1.00 91.00 266 TRP A C 1
ATOM 2001 O O . TRP A 1 266 ? 5.594 2.858 15.057 1.00 91.00 266 TRP A O 1
ATOM 2011 N N . ALA A 1 267 ? 4.088 3.989 16.270 1.00 86.69 267 ALA A N 1
ATOM 2012 C CA . ALA A 1 267 ? 4.874 5.217 16.344 1.00 86.69 267 ALA A CA 1
ATOM 2013 C C . ALA A 1 267 ? 6.216 5.001 17.064 1.00 86.69 267 ALA A C 1
ATOM 2015 O O . ALA A 1 267 ? 7.228 5.567 16.657 1.00 86.69 267 ALA A O 1
ATOM 2016 N N . ALA A 1 268 ? 6.273 4.127 18.076 1.00 85.00 268 ALA A N 1
ATOM 2017 C CA . ALA A 1 268 ? 7.522 3.786 18.761 1.00 85.00 268 ALA A CA 1
ATOM 2018 C C . ALA A 1 268 ? 8.550 3.071 17.860 1.00 85.00 268 ALA A C 1
ATOM 2020 O O . ALA A 1 268 ? 9.739 3.044 18.195 1.00 85.00 268 ALA A O 1
ATOM 2021 N N . LYS A 1 269 ? 8.113 2.505 16.726 1.00 85.50 269 LYS A N 1
ATOM 2022 C CA . LYS A 1 269 ? 8.978 1.889 15.709 1.00 85.50 269 LYS A CA 1
ATOM 2023 C C . LYS A 1 269 ? 9.478 2.889 14.666 1.00 85.50 269 LYS A C 1
ATOM 2025 O O . LYS A 1 269 ? 10.344 2.512 13.876 1.00 85.50 269 LYS A O 1
ATOM 2030 N N . LEU A 1 270 ? 8.960 4.122 14.639 1.00 80.56 270 LEU A N 1
ATOM 2031 C CA . LEU A 1 270 ? 9.364 5.120 13.650 1.00 80.56 270 LEU A CA 1
ATOM 2032 C C . LEU A 1 270 ? 10.854 5.445 13.777 1.00 80.56 270 LEU A C 1
ATOM 2034 O O . LEU A 1 270 ? 11.336 5.796 14.857 1.00 80.56 270 LEU A O 1
ATOM 2038 N N . GLY A 1 271 ? 11.592 5.337 12.674 1.00 71.19 271 GLY A N 1
ATOM 2039 C CA . GLY A 1 271 ? 13.047 5.400 12.705 1.00 71.19 271 GLY A CA 1
ATOM 2040 C C . GLY A 1 271 ? 13.744 5.125 11.377 1.00 71.19 271 GLY A C 1
ATOM 2041 O O . GLY A 1 271 ? 13.124 5.074 10.320 1.00 71.19 271 GLY A O 1
ATOM 2042 N N . ASP A 1 272 ? 15.060 4.938 11.418 1.00 65.81 272 ASP A N 1
ATOM 2043 C CA . ASP A 1 272 ? 15.808 4.505 10.232 1.00 65.81 272 ASP A CA 1
ATOM 2044 C C . ASP A 1 272 ? 15.508 3.040 9.858 1.00 65.81 272 ASP A C 1
ATOM 2046 O O . ASP A 1 272 ? 14.859 2.295 10.601 1.00 65.81 272 ASP A O 1
ATOM 2050 N N . SER A 1 273 ? 15.978 2.612 8.685 1.00 66.44 273 SER A N 1
ATOM 2051 C CA . SER A 1 273 ? 15.741 1.259 8.163 1.00 66.44 273 SER A CA 1
ATOM 2052 C C . SER A 1 273 ? 16.366 0.143 9.006 1.00 66.44 273 SER A C 1
ATOM 2054 O O . SER A 1 273 ? 16.027 -1.024 8.818 1.00 66.44 273 SER A O 1
ATOM 2056 N N . TRP A 1 274 ? 17.242 0.497 9.952 1.00 63.28 274 TRP A N 1
ATOM 2057 C CA . TRP A 1 274 ? 17.968 -0.417 10.833 1.00 63.28 274 TRP A CA 1
ATOM 2058 C C . TRP A 1 274 ? 17.488 -0.373 12.287 1.00 63.28 274 TRP A C 1
ATOM 2060 O O . TRP A 1 274 ? 17.993 -1.127 13.118 1.00 63.28 274 TRP A O 1
ATOM 2070 N N . GLY A 1 275 ? 16.493 0.466 12.599 1.00 59.81 275 GLY A N 1
ATOM 2071 C CA . GLY A 1 275 ? 15.949 0.635 13.946 1.00 59.81 275 GLY A CA 1
ATOM 2072 C C . GLY A 1 275 ? 16.944 1.243 14.936 1.00 59.81 275 GLY A C 1
ATOM 2073 O O . GLY A 1 275 ? 16.723 1.166 16.145 1.00 59.81 275 GLY A O 1
ATOM 2074 N N . ILE A 1 276 ? 18.040 1.827 14.441 1.00 60.56 276 ILE A N 1
ATOM 2075 C CA . ILE A 1 276 ? 19.103 2.415 15.263 1.00 60.56 276 ILE A CA 1
ATOM 2076 C C . ILE A 1 276 ? 18.678 3.817 15.703 1.00 60.56 276 ILE A C 1
ATOM 2078 O O . ILE A 1 276 ? 18.805 4.182 16.873 1.00 60.56 276 ILE A O 1
ATOM 2082 N N . ARG A 1 277 ? 18.147 4.611 14.771 1.00 60.56 277 ARG A N 1
ATOM 2083 C CA . ARG A 1 277 ? 17.628 5.957 15.031 1.00 60.56 277 ARG A CA 1
ATOM 2084 C C . ARG A 1 277 ? 16.118 5.917 15.153 1.00 60.56 277 ARG A C 1
ATOM 2086 O O . ARG A 1 277 ? 15.459 5.272 14.347 1.00 60.56 277 ARG A O 1
ATOM 2093 N N . ARG A 1 278 ? 15.577 6.660 16.118 1.00 64.00 278 ARG A N 1
ATOM 2094 C CA . ARG A 1 278 ? 14.137 6.914 16.241 1.00 64.00 278 ARG A CA 1
ATOM 2095 C C . ARG A 1 278 ? 13.794 8.262 15.627 1.00 64.00 278 ARG A C 1
ATOM 2097 O O . ARG A 1 278 ? 14.523 9.230 15.853 1.00 64.00 278 ARG A O 1
ATOM 2104 N N . ALA A 1 279 ? 12.690 8.321 14.894 1.00 61.25 279 ALA A N 1
ATOM 2105 C CA . ALA A 1 279 ? 12.110 9.585 14.473 1.00 61.25 279 ALA A CA 1
ATOM 2106 C C . ALA A 1 279 ? 11.563 10.325 15.706 1.00 61.25 279 ALA A C 1
ATOM 2108 O O . ALA A 1 279 ? 11.090 9.694 16.657 1.00 61.25 279 ALA A O 1
ATOM 2109 N N . LYS A 1 280 ? 11.678 11.653 15.732 1.00 50.97 280 LYS A N 1
ATOM 2110 C CA . LYS A 1 280 ? 11.263 12.484 16.873 1.00 50.97 280 LYS A CA 1
ATOM 2111 C C . LYS A 1 280 ? 10.171 13.460 16.442 1.00 50.97 280 LYS A C 1
ATOM 2113 O O . LYS A 1 280 ? 10.255 14.039 15.369 1.00 50.97 280 LYS A O 1
ATOM 2118 N N . GLY A 1 281 ? 9.200 13.693 17.327 1.00 52.09 281 GLY A N 1
ATOM 2119 C CA . GLY A 1 281 ? 8.143 14.695 17.140 1.00 52.09 281 GLY A CA 1
ATOM 2120 C C . GLY A 1 281 ? 6.804 14.125 16.661 1.00 52.09 281 GLY A C 1
ATOM 2121 O O . GLY A 1 281 ? 6.721 12.985 16.211 1.00 52.09 281 GLY A O 1
ATOM 2122 N N . ALA A 1 282 ? 5.749 14.936 16.793 1.00 43.91 282 ALA A N 1
ATOM 2123 C CA . ALA A 1 282 ? 4.372 14.573 16.440 1.00 43.91 282 ALA A CA 1
ATOM 2124 C C . ALA A 1 282 ? 4.157 14.372 14.926 1.00 43.91 282 ALA A C 1
ATOM 2126 O O . ALA A 1 282 ? 3.226 13.684 14.530 1.00 43.91 282 ALA A O 1
ATOM 2127 N N . ASP A 1 283 ? 5.053 14.908 14.093 1.00 58.84 283 ASP A N 1
ATOM 2128 C CA . ASP A 1 283 ? 4.986 14.856 12.630 1.00 58.84 283 ASP A CA 1
ATOM 2129 C C . ASP A 1 283 ? 6.045 13.923 12.019 1.00 58.84 283 ASP A C 1
ATOM 2131 O O . ASP A 1 283 ? 6.433 14.087 10.867 1.00 58.84 283 ASP A O 1
ATOM 2135 N N . ALA A 1 284 ? 6.524 12.925 12.767 1.00 59.56 284 ALA A N 1
ATOM 2136 C CA . ALA A 1 284 ? 7.614 12.034 12.356 1.00 59.56 284 ALA A CA 1
ATOM 2137 C C . ALA A 1 284 ? 7.417 11.375 10.970 1.00 59.56 284 ALA A C 1
ATOM 2139 O O . ALA A 1 284 ? 8.387 11.196 10.232 1.00 59.56 284 ALA A O 1
ATOM 2140 N N . CYS A 1 285 ? 6.175 11.065 10.576 1.00 64.44 285 CYS A N 1
ATOM 2141 C CA . CYS A 1 285 ? 5.871 10.549 9.235 1.00 64.44 285 CYS A CA 1
ATOM 2142 C C . CYS A 1 285 ? 5.947 11.605 8.117 1.00 64.44 285 CYS A C 1
ATOM 2144 O O . CYS A 1 285 ? 6.018 11.247 6.947 1.00 64.44 285 CYS A O 1
ATOM 2146 N N . ARG A 1 286 ? 5.865 12.896 8.457 1.00 56.62 286 ARG A N 1
ATOM 2147 C CA . ARG A 1 286 ? 5.740 14.048 7.543 1.00 56.62 286 ARG A CA 1
ATOM 2148 C C . ARG A 1 286 ? 7.034 14.853 7.409 1.00 56.62 286 ARG A C 1
ATOM 2150 O O . ARG A 1 286 ? 7.021 15.937 6.837 1.00 56.62 286 ARG A O 1
ATOM 2157 N N . THR A 1 287 ? 8.138 14.330 7.928 1.00 51.91 287 THR A N 1
ATOM 2158 C CA . THR A 1 287 ? 9.424 15.008 8.171 1.00 51.91 287 THR A CA 1
ATOM 2159 C C . THR A 1 287 ? 10.161 15.553 6.942 1.00 51.91 287 THR A C 1
ATOM 2161 O O . THR A 1 287 ? 11.304 15.974 7.077 1.00 51.91 287 THR A O 1
ATOM 2164 N N . ALA A 1 288 ? 9.536 15.591 5.764 1.00 51.09 288 ALA A N 1
ATOM 2165 C CA . ALA A 1 288 ? 10.161 16.056 4.528 1.00 51.09 288 ALA A CA 1
ATOM 2166 C C . ALA A 1 288 ? 9.228 16.798 3.562 1.00 51.09 288 ALA A C 1
ATOM 2168 O O . ALA A 1 288 ? 9.527 16.919 2.376 1.00 51.09 288 ALA A O 1
ATOM 2169 N N . VAL A 1 289 ? 8.097 17.310 4.038 1.00 47.34 289 VAL A N 1
ATOM 2170 C CA . VAL A 1 289 ? 7.217 18.126 3.201 1.00 47.34 289 VAL A CA 1
ATOM 2171 C C . VAL A 1 289 ? 7.539 19.604 3.419 1.00 47.34 289 VAL A C 1
ATOM 2173 O O . VAL A 1 289 ? 7.005 20.226 4.331 1.00 47.34 289 VAL A O 1
ATOM 2176 N N . THR A 1 290 ? 8.404 20.179 2.584 1.00 47.97 290 THR A N 1
ATOM 2177 C CA . THR A 1 290 ? 8.585 21.639 2.497 1.00 47.97 290 THR A CA 1
ATOM 2178 C C . THR A 1 290 ? 8.437 22.084 1.044 1.00 47.97 290 THR A C 1
ATOM 2180 O O . THR A 1 290 ? 9.417 22.140 0.306 1.00 47.97 290 THR A O 1
ATOM 2183 N N . ASP A 1 291 ? 7.198 22.362 0.629 1.00 50.84 291 ASP A N 1
ATOM 2184 C CA . ASP A 1 291 ? 6.878 23.070 -0.620 1.00 50.84 291 ASP A CA 1
ATOM 2185 C C . ASP A 1 291 ? 6.351 24.465 -0.273 1.00 50.84 291 ASP A C 1
ATOM 2187 O O . ASP A 1 291 ? 5.146 24.706 -0.235 1.00 50.84 291 ASP A O 1
ATOM 2191 N N . GLU A 1 292 ? 7.279 25.355 0.081 1.00 51.78 292 GLU A N 1
ATOM 2192 C CA . GLU A 1 292 ? 7.004 26.732 0.485 1.00 51.78 292 GLU A CA 1
ATOM 2193 C C . GLU A 1 292 ? 7.726 27.731 -0.423 1.00 51.78 292 GLU A C 1
ATOM 2195 O O . GLU A 1 292 ? 8.797 27.464 -0.979 1.00 51.78 292 GLU A O 1
ATOM 2200 N N . LYS A 1 293 ? 7.148 28.925 -0.559 1.00 50.00 293 LYS A N 1
ATOM 2201 C CA . LYS A 1 293 ? 7.726 30.012 -1.348 1.00 50.00 293 LYS A CA 1
ATOM 2202 C C . LYS A 1 293 ? 9.158 30.332 -0.896 1.00 50.00 293 LYS A C 1
ATOM 2204 O O . LYS A 1 293 ? 9.375 30.852 0.193 1.00 50.00 293 LYS A O 1
ATOM 2209 N N . GLY A 1 294 ? 10.128 30.102 -1.783 1.00 49.84 294 GLY A N 1
ATOM 2210 C CA . GLY A 1 294 ? 11.552 30.360 -1.533 1.00 49.84 294 GLY A CA 1
ATOM 2211 C C . GLY A 1 294 ? 12.377 29.115 -1.195 1.00 49.84 294 GLY A C 1
ATOM 2212 O O . GLY A 1 294 ? 13.605 29.201 -1.221 1.00 49.84 294 GLY A O 1
ATOM 2213 N N . ALA A 1 295 ? 11.746 27.959 -0.962 1.00 48.22 295 ALA A N 1
ATOM 2214 C CA . ALA A 1 295 ? 12.445 26.680 -0.945 1.00 48.22 295 ALA A CA 1
ATOM 2215 C C . ALA A 1 295 ? 12.904 26.317 -2.370 1.00 48.22 295 ALA A C 1
ATOM 2217 O O . ALA A 1 295 ? 12.175 26.496 -3.350 1.00 48.22 295 ALA A O 1
ATOM 2218 N N . ALA A 1 296 ? 14.140 25.833 -2.509 1.00 43.06 296 ALA A N 1
ATOM 2219 C CA . ALA A 1 296 ? 14.623 25.350 -3.795 1.00 43.06 296 ALA A CA 1
ATOM 2220 C C . ALA A 1 296 ? 13.908 24.036 -4.159 1.00 43.06 296 ALA A C 1
ATOM 2222 O O . ALA A 1 296 ? 13.717 23.154 -3.323 1.00 43.06 296 ALA A O 1
ATOM 2223 N N . GLN A 1 297 ? 13.496 23.916 -5.421 1.00 44.44 297 GLN A N 1
ATOM 2224 C CA . GLN A 1 297 ? 12.806 22.731 -5.932 1.00 44.44 297 GLN A CA 1
ATOM 2225 C C . GLN A 1 297 ? 13.703 21.498 -5.740 1.00 44.44 297 GLN A C 1
ATOM 2227 O O . GLN A 1 297 ? 14.876 21.535 -6.106 1.00 44.44 297 GLN A O 1
ATOM 2232 N N . GLY A 1 298 ? 13.173 20.429 -5.138 1.00 41.91 298 GLY A N 1
ATOM 2233 C CA . GLY A 1 298 ? 13.945 19.209 -4.868 1.00 41.91 298 GLY A CA 1
ATOM 2234 C C . GLY A 1 298 ? 14.911 19.292 -3.677 1.00 41.91 298 GLY A C 1
ATOM 2235 O O . GLY A 1 298 ? 15.745 18.400 -3.521 1.00 41.91 298 GLY A O 1
ATOM 2236 N N . VAL A 1 299 ? 14.820 20.335 -2.838 1.00 32.44 299 VAL A N 1
ATOM 2237 C CA . VAL A 1 299 ? 15.560 20.431 -1.570 1.00 32.44 299 VAL A CA 1
ATOM 2238 C C . VAL A 1 299 ? 14.690 19.915 -0.436 1.00 32.44 299 VAL A C 1
ATOM 2240 O O . VAL A 1 299 ? 13.832 20.618 0.091 1.00 32.44 299 VAL A O 1
ATOM 2243 N N . TRP A 1 300 ? 14.929 18.664 -0.065 1.00 47.88 300 TRP A N 1
ATOM 2244 C CA . TRP A 1 300 ? 14.227 18.001 1.025 1.00 47.88 300 TRP A CA 1
ATOM 2245 C C . TRP A 1 300 ? 15.047 18.149 2.303 1.00 47.88 300 TRP A C 1
ATOM 2247 O O . TRP A 1 300 ? 16.173 17.653 2.396 1.00 47.88 300 TRP A O 1
ATOM 2257 N N . PHE A 1 301 ? 14.506 18.867 3.284 1.00 38.38 301 PHE A N 1
ATOM 2258 C CA . PHE A 1 301 ? 15.141 19.000 4.588 1.00 38.38 301 PHE A CA 1
ATOM 2259 C C . PHE A 1 301 ? 14.645 17.880 5.496 1.00 38.38 301 PHE A C 1
ATOM 2261 O O . PHE A 1 301 ? 13.476 17.852 5.862 1.00 38.38 301 PHE A O 1
ATOM 2268 N N . THR A 1 302 ? 15.538 16.990 5.930 1.00 38.53 302 THR A N 1
ATOM 2269 C CA . THR A 1 302 ? 15.321 16.320 7.215 1.00 38.53 302 THR A CA 1
ATOM 2270 C C . THR A 1 302 ? 15.447 17.403 8.280 1.00 38.53 302 THR A C 1
ATOM 2272 O O . THR A 1 302 ? 16.466 18.106 8.284 1.00 38.53 302 THR A O 1
ATOM 2275 N N . ASP A 1 303 ? 14.470 17.573 9.170 1.00 38.75 303 ASP A N 1
ATOM 2276 C CA . ASP A 1 303 ? 14.651 18.517 10.273 1.00 38.75 303 ASP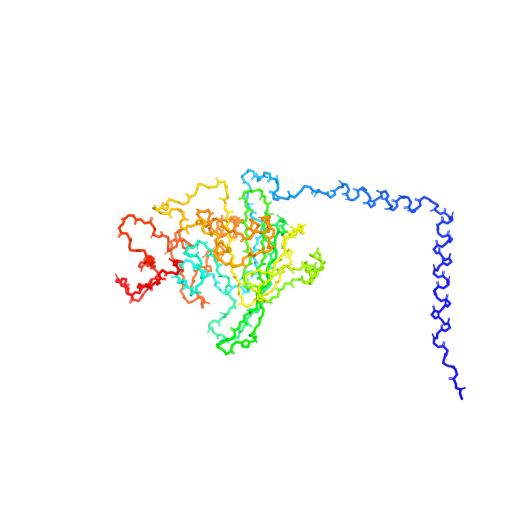 A CA 1
ATOM 2277 C C . ASP A 1 303 ? 15.956 18.205 11.053 1.00 38.75 303 ASP A C 1
ATOM 2279 O O . ASP A 1 303 ? 16.472 17.078 11.067 1.00 38.75 303 ASP A O 1
ATOM 2283 N N . ALA A 1 304 ? 16.530 19.218 11.704 1.00 35.97 304 ALA A N 1
ATOM 2284 C CA . ALA A 1 304 ? 17.762 19.047 12.475 1.00 35.97 304 ALA A CA 1
ATOM 2285 C C . ALA A 1 304 ? 17.602 18.059 13.653 1.00 35.97 304 ALA A C 1
ATOM 2287 O O . ALA A 1 304 ? 18.594 17.514 14.137 1.00 35.97 304 ALA A O 1
ATOM 2288 N N . ALA A 1 305 ? 16.373 17.783 14.104 1.00 41.03 305 ALA A N 1
ATOM 2289 C CA . ALA A 1 305 ? 16.096 16.842 15.186 1.00 41.03 305 ALA A CA 1
ATOM 2290 C C . ALA A 1 305 ? 16.271 15.367 14.762 1.00 41.03 305 ALA A C 1
ATOM 2292 O O . ALA A 1 305 ? 16.475 14.513 15.633 1.00 41.03 305 ALA A O 1
ATOM 2293 N N . HIS A 1 306 ? 16.277 15.075 13.455 1.00 39.84 306 HIS A N 1
ATOM 2294 C CA . HIS A 1 306 ? 16.553 13.750 12.883 1.00 39.84 306 HIS A CA 1
ATOM 2295 C C . HIS A 1 306 ? 18.048 13.472 12.636 1.00 39.84 306 HIS A C 1
ATOM 2297 O O . HIS A 1 306 ? 18.432 12.324 12.392 1.00 39.84 306 HIS A O 1
ATOM 2303 N N . ASN A 1 307 ? 18.919 14.480 12.768 1.00 35.94 307 ASN A N 1
ATOM 2304 C CA . ASN A 1 307 ? 20.370 14.340 12.625 1.00 35.94 307 ASN A CA 1
ATOM 2305 C C . ASN A 1 307 ? 21.087 14.512 13.974 1.00 35.94 307 ASN A C 1
ATOM 2307 O O . ASN A 1 307 ? 21.571 15.580 14.326 1.00 35.94 307 ASN A O 1
ATOM 2311 N N . ALA A 1 308 ? 21.239 13.420 14.729 1.00 36.94 308 ALA A N 1
ATOM 2312 C CA . ALA A 1 308 ? 21.982 13.428 15.997 1.00 36.94 308 ALA A CA 1
ATOM 2313 C C . ALA A 1 308 ? 23.507 13.652 15.846 1.00 36.94 308 ALA A C 1
ATOM 2315 O O . ALA A 1 308 ? 24.213 13.718 16.848 1.00 36.94 308 ALA A O 1
ATOM 2316 N N . ALA A 1 309 ? 24.029 13.752 14.618 1.00 35.62 309 ALA A N 1
ATOM 2317 C CA . ALA A 1 309 ? 25.457 13.928 14.351 1.00 35.62 309 ALA A CA 1
ATOM 2318 C C . ALA A 1 309 ? 25.898 15.401 14.267 1.00 35.62 309 ALA A C 1
ATOM 2320 O O . ALA A 1 309 ? 27.096 15.666 14.203 1.00 35.62 309 ALA A O 1
ATOM 2321 N N . THR A 1 310 ? 24.969 16.364 14.231 1.00 34.22 310 THR A N 1
ATOM 2322 C CA . THR A 1 310 ? 25.322 17.772 13.998 1.00 34.22 310 THR A CA 1
ATOM 2323 C C . THR A 1 310 ? 24.163 18.727 14.308 1.00 34.22 310 THR A C 1
ATOM 2325 O O . THR A 1 310 ? 23.022 18.474 13.944 1.00 34.22 310 THR A O 1
ATOM 2328 N N . THR A 1 311 ? 24.458 19.871 14.937 1.00 38.00 311 THR A N 1
ATOM 2329 C CA . THR A 1 311 ? 23.521 21.006 15.099 1.00 38.00 311 THR A CA 1
ATOM 2330 C C . THR A 1 311 ? 23.362 21.836 13.820 1.00 38.00 311 THR A C 1
ATOM 2332 O O . THR A 1 311 ? 22.629 22.822 13.795 1.00 38.00 311 THR A O 1
ATOM 2335 N N . LYS A 1 312 ? 24.063 21.453 12.749 1.00 34.41 312 LYS A N 1
ATOM 2336 C CA . LYS A 1 312 ? 24.013 22.059 11.419 1.00 34.41 312 LYS A CA 1
ATOM 2337 C C . LYS A 1 312 ? 23.501 21.026 10.423 1.00 34.41 312 LYS A C 1
ATOM 2339 O O . LYS A 1 312 ? 24.059 19.935 10.354 1.00 34.41 312 LYS A O 1
ATOM 2344 N N . VAL A 1 313 ? 22.481 21.377 9.643 1.00 38.34 313 VAL A N 1
ATOM 2345 C CA . VAL A 1 313 ? 21.987 20.585 8.504 1.00 38.34 313 VAL A CA 1
ATOM 2346 C C . VAL A 1 313 ? 23.176 20.232 7.602 1.00 38.34 313 VAL A C 1
ATOM 2348 O O . VAL A 1 313 ? 23.738 21.116 6.962 1.00 38.34 313 VAL A O 1
ATOM 2351 N N . SER A 1 314 ? 23.620 18.972 7.600 1.00 33.19 314 SER A N 1
ATOM 2352 C CA . SER A 1 314 ? 24.827 18.555 6.864 1.00 33.19 314 SER A CA 1
ATOM 2353 C C . SER A 1 314 ? 24.558 17.571 5.731 1.00 33.19 314 SER A C 1
ATOM 2355 O O . SER A 1 314 ? 25.506 17.091 5.118 1.00 33.19 314 SER A O 1
ATOM 2357 N N . ALA A 1 315 ? 23.297 17.255 5.442 1.00 37.16 315 ALA A N 1
ATOM 2358 C CA . ALA A 1 315 ? 22.944 16.445 4.287 1.00 37.16 315 ALA A CA 1
ATOM 2359 C C . ALA A 1 315 ? 21.658 16.988 3.672 1.00 37.16 315 ALA A C 1
ATOM 2361 O O . ALA A 1 315 ? 20.557 16.683 4.117 1.00 37.16 315 ALA A O 1
ATOM 2362 N N . VAL A 1 316 ? 21.834 17.844 2.672 1.00 38.53 316 VAL A N 1
ATOM 2363 C CA . VAL A 1 316 ? 20.797 18.166 1.700 1.00 38.53 316 VAL A CA 1
ATOM 2364 C C . VAL A 1 316 ? 21.013 17.205 0.539 1.00 38.53 316 VAL A C 1
ATOM 2366 O O . VAL A 1 316 ? 22.062 17.250 -0.105 1.00 38.53 316 VAL A O 1
ATOM 2369 N N . VAL A 1 317 ? 20.054 16.318 0.284 1.00 37.84 317 VAL A N 1
ATOM 2370 C CA . VAL A 1 317 ? 20.053 15.550 -0.963 1.00 37.84 317 VAL A CA 1
ATOM 2371 C C . VAL A 1 317 ? 19.341 16.403 -1.999 1.00 37.84 317 VAL A C 1
ATOM 2373 O O . VAL A 1 317 ? 18.126 16.564 -1.957 1.00 37.84 317 VAL A O 1
ATOM 2376 N N . LEU A 1 318 ? 20.128 16.980 -2.905 1.00 34.81 318 LEU A N 1
ATOM 2377 C CA . LEU A 1 318 ? 19.626 17.602 -4.123 1.00 34.81 318 LEU A CA 1
ATOM 2378 C C . LEU A 1 318 ? 19.283 16.473 -5.094 1.00 34.81 318 LEU A C 1
ATOM 2380 O O . LEU A 1 318 ? 20.181 15.885 -5.696 1.00 34.81 318 LEU A O 1
ATOM 2384 N N . ALA A 1 319 ? 18.004 16.134 -5.227 1.00 34.38 319 ALA A N 1
ATOM 2385 C CA . ALA A 1 319 ? 17.567 15.322 -6.355 1.00 34.38 319 ALA A CA 1
ATOM 2386 C C . ALA A 1 319 ? 17.339 16.260 -7.546 1.00 34.38 319 ALA A C 1
ATOM 2388 O O . ALA A 1 319 ? 16.595 17.234 -7.436 1.00 34.38 319 ALA A O 1
ATOM 2389 N N . ALA A 1 320 ? 18.007 15.989 -8.669 1.00 30.11 320 ALA A N 1
ATOM 2390 C CA . ALA A 1 320 ? 17.713 16.684 -9.914 1.00 30.11 320 ALA A CA 1
ATOM 2391 C C . ALA A 1 320 ? 16.271 16.382 -10.342 1.00 30.11 320 ALA A C 1
ATOM 2393 O O . ALA A 1 320 ? 15.787 15.261 -10.174 1.00 30.11 320 ALA A O 1
ATOM 2394 N N . ASP A 1 321 ? 15.610 17.398 -10.890 1.00 33.62 321 ASP A N 1
ATOM 2395 C CA . ASP A 1 321 ? 14.267 17.295 -11.446 1.00 33.62 321 ASP A CA 1
ATOM 2396 C C . ASP A 1 321 ? 14.244 16.214 -12.541 1.00 33.62 321 ASP A C 1
ATOM 2398 O O . ASP A 1 321 ? 14.991 16.295 -13.517 1.00 33.62 321 ASP A O 1
ATOM 2402 N N . ALA A 1 322 ? 13.427 15.176 -12.356 1.00 32.75 322 ALA A N 1
ATOM 2403 C CA . ALA A 1 322 ? 13.198 14.148 -13.370 1.00 32.75 322 ALA A CA 1
ATOM 2404 C C . ALA A 1 322 ? 11.962 14.455 -14.235 1.00 32.75 322 ALA A C 1
ATOM 2406 O O . ALA A 1 322 ? 11.546 13.611 -15.029 1.00 32.75 322 ALA A O 1
ATOM 2407 N N . ILE A 1 323 ? 11.366 15.646 -14.107 1.00 31.56 323 ILE A N 1
ATOM 2408 C CA . ILE A 1 323 ? 10.289 16.103 -14.983 1.00 31.56 323 ILE A CA 1
ATOM 2409 C C . ILE A 1 323 ? 10.902 16.940 -16.116 1.00 31.56 323 ILE A C 1
ATOM 2411 O O . ILE A 1 323 ? 10.940 18.167 -16.058 1.00 31.56 323 ILE A O 1
ATOM 2415 N N . ALA A 1 324 ? 11.375 16.256 -17.162 1.00 30.83 324 ALA A N 1
ATOM 2416 C CA . ALA A 1 324 ? 11.493 16.838 -18.502 1.00 30.83 324 ALA A CA 1
ATOM 2417 C C . ALA A 1 324 ? 10.143 16.693 -19.199 1.00 30.83 324 ALA A C 1
ATOM 2419 O O . ALA A 1 324 ? 9.707 15.528 -19.342 1.00 30.83 324 ALA A O 1
#

Sequence (324 aa):
MTLSGSGYFTRLGAVLFTAALLVATIIYPTAGRNAVERARMVAAAVETTPLSARDCAIGEPAFSGPFAAIDDVLSVSPLGGVTAPGEVLPAPYIRINTRRADQGFKRRTTTALAPAKADIVALERKIDRNSDGGVRGFSWTVHFRSCKNIAFYYDRLDTLDDAIIARAGGVETFEEFGGPDHIAIETQIRVNKGDAIGAADGFNVGLHDLAASPAAFERPERYSANPYARAAVFDAPPSLLKAITPDTSRARCPIDYLPKDEQPIWAAKLGDSWGIRRAKGADACRTAVTDEKGAAQGVWFTDAAHNAATTKVSAVVLAADAIA

Organism: NCBI:txid652676

Foldseek 3Di:
DDDDPPVVVVVVVVVVVVVVVVVVCVVCVCPVVVVVVVVVVVVVVPPPDAQLAADDDPPAQLFAADQFDLVQFQFKEQQLPDDDPPDQHRFLKIKGARAAPVVPRDQRKTFGWDRFWWWFFKKKKFFDADPVRHGPAIWMKTWIRNHNFKIKMKTRFRWFPVVVCVQQVHQVPWDDALDPRMTMDTDGDTDGGGDTGGMDNMIMMKMFGNVDDFAPAPCLVSQQDLVRPPRPRVDDDPSRSVRPRDNSSRIDNVLVSHDPVCSVSNQQRYADSNSPGHQDDPCSSVQFDDRDPPDDPQFTDRPCVRDPPDPDRDDTDRDPDPPD

pLDDT: mean 73.42, std 20.33, range [30.11, 98.44]

Radius of gyration: 24.89 Å; chains: 1; bounding box: 62×91×46 Å